Protein AF-A0AAE0AWN7-F1 (afdb_monomer_lite)

Foldseek 3Di:
DDPVLLVLLVPALADPVLSVVVVCLLVQNDVQLVVCVVVVNDVAQADPLRPGGGRLCCLQPVRPQNLLLCCLDPCRVVCVVVNPPRPNVVSVVCVVVDDSLVNRLSSLLSVLSVVQVVCCVPPVDHDHSNRSNVVSVVCSVCSVVVVVVVPPDDDDPDPPPDPDDDDDDPPDDDDDDPDPDPDDDDDDDDDDD

Sequence (193 aa):
MSSNWWSSLWKLNIPPKVRIFIWKMCSNAIPSLSNLWKRKIVAIPMCRCGLGMETPGHALFWCVEAKKVWGCTRFDGFFDECRDLHVTDVLVGLLSRVRKVELTSICIVAWALWENRNAILNWGWPRSPEALASWAESFLSEFPGTYAACLPTGSTPTLVALGDWIPPHPGLLKLNSGVAILRCLGSRGGYCH

InterPro domains:
  IPR026960 Reverse transcriptase zinc-binding domain [PF13966] (3-70)

Secondary structure (DSSP, 8-state):
--HHHHHHHHTS-S-HHHHHHHHHHHTT-S--HHHHHHTTS-S--B-TTSSSB--HHIIIIISHHHHHHHHTTTTTTTTGGGTTS-HHHHHHHHHHHS-HHHHHHHHHHHHHHHHHHHHHHHH--PPPHHHHHHHHHHHHHHHHHHHHHTS--S-------PPPPPPPPTT----------------------

Structure (mmCIF, N/CA/C/O backbone):
data_AF-A0AAE0AWN7-F1
#
_entry.id   AF-A0AAE0AWN7-F1
#
loop_
_atom_site.group_PDB
_atom_site.id
_atom_site.type_symbol
_atom_site.label_atom_id
_atom_site.label_alt_id
_atom_site.label_comp_id
_atom_site.label_asym_id
_atom_site.label_entity_id
_atom_site.label_seq_id
_atom_site.pdbx_PDB_ins_code
_atom_site.Cartn_x
_atom_site.Cartn_y
_atom_site.Cartn_z
_atom_site.occupancy
_atom_site.B_iso_or_equiv
_atom_site.auth_seq_id
_atom_site.auth_comp_id
_atom_site.auth_asym_id
_atom_site.auth_atom_id
_atom_site.pdbx_PDB_model_num
ATOM 1 N N . MET A 1 1 ? -15.221 6.390 -5.674 1.00 63.09 1 MET A N 1
ATOM 2 C CA . MET A 1 1 ? -15.018 5.840 -4.310 1.00 63.09 1 MET A CA 1
ATOM 3 C C . MET A 1 1 ? -16.111 6.371 -3.399 1.00 63.09 1 MET A C 1
ATOM 5 O O . MET A 1 1 ? -16.397 7.560 -3.475 1.00 63.09 1 MET A O 1
ATOM 9 N N . SER A 1 2 ? -16.743 5.516 -2.591 1.00 70.06 2 SER A N 1
ATOM 10 C CA . SER A 1 2 ? -17.841 5.922 -1.701 1.00 70.06 2 SER A CA 1
ATOM 11 C C . SER A 1 2 ? -17.344 6.832 -0.568 1.00 70.06 2 SER A C 1
ATOM 13 O O . SER A 1 2 ? -16.220 6.683 -0.083 1.00 70.06 2 SER A O 1
ATOM 15 N N . SER A 1 3 ? -18.184 7.768 -0.117 1.00 71.19 3 SER A N 1
ATOM 16 C CA . SER A 1 3 ? -17.910 8.630 1.049 1.00 71.19 3 SER A CA 1
ATOM 17 C C . SER A 1 3 ? -17.569 7.817 2.310 1.00 71.19 3 SER A C 1
ATOM 19 O O . SER A 1 3 ? -16.709 8.207 3.107 1.00 71.19 3 SER A O 1
ATOM 21 N N . ASN A 1 4 ? -18.185 6.640 2.446 1.00 82.75 4 ASN A N 1
ATOM 22 C CA . ASN A 1 4 ? -18.018 5.730 3.578 1.00 82.75 4 ASN A CA 1
ATOM 23 C C . ASN A 1 4 ? -16.602 5.144 3.689 1.00 82.75 4 ASN A C 1
ATOM 25 O O . ASN A 1 4 ? -16.125 4.934 4.807 1.00 82.75 4 ASN A O 1
ATOM 29 N N . TRP A 1 5 ? -15.900 4.928 2.570 1.00 87.75 5 TRP A N 1
ATOM 30 C CA . TRP A 1 5 ? -14.513 4.450 2.599 1.00 87.75 5 TRP A CA 1
ATOM 31 C C . TRP A 1 5 ? -13.574 5.475 3.210 1.00 87.75 5 TRP A C 1
ATOM 33 O O . TRP A 1 5 ? -12.835 5.162 4.142 1.00 87.75 5 TRP A O 1
ATOM 43 N N . TRP A 1 6 ? -13.632 6.715 2.728 1.00 90.19 6 TRP A N 1
ATOM 44 C CA . TRP A 1 6 ? -12.756 7.757 3.239 1.00 90.19 6 TRP A CA 1
ATOM 45 C C . TRP A 1 6 ? -13.030 8.018 4.716 1.00 90.19 6 TRP A C 1
ATOM 47 O O . TRP A 1 6 ? -12.090 8.036 5.505 1.00 90.19 6 TRP A O 1
ATOM 57 N N . SER A 1 7 ? -14.303 8.111 5.118 1.00 89.00 7 SER A N 1
ATOM 58 C CA . SER A 1 7 ? -14.661 8.250 6.535 1.00 89.00 7 SER A CA 1
ATOM 59 C C . SER A 1 7 ? -14.070 7.122 7.387 1.00 89.00 7 SER A C 1
ATOM 61 O O . SER A 1 7 ? -13.476 7.385 8.432 1.00 89.00 7 SER A O 1
ATOM 63 N N . SER A 1 8 ? -14.175 5.874 6.920 1.00 90.25 8 SER A N 1
ATOM 64 C CA . SER A 1 8 ? -13.616 4.710 7.610 1.00 90.25 8 SER A CA 1
ATOM 65 C C . SER A 1 8 ? -12.095 4.792 7.730 1.00 90.25 8 SER A C 1
ATOM 67 O O . SER A 1 8 ? -11.578 4.670 8.839 1.00 90.25 8 SER A O 1
ATOM 69 N N . LEU A 1 9 ? -11.388 5.082 6.633 1.00 90.94 9 LEU A N 1
ATOM 70 C CA . LEU A 1 9 ? -9.927 5.211 6.601 1.00 90.94 9 LEU A CA 1
ATOM 71 C C . LEU A 1 9 ? -9.417 6.292 7.566 1.00 90.94 9 LEU A C 1
ATOM 73 O O . LEU A 1 9 ? -8.458 6.067 8.307 1.00 90.94 9 LEU A O 1
ATOM 77 N N . TRP A 1 10 ? -10.059 7.463 7.588 1.00 90.81 10 TRP A N 1
ATOM 78 C CA . TRP A 1 10 ? -9.665 8.564 8.473 1.00 90.81 10 TRP A CA 1
ATOM 79 C C . TRP A 1 10 ? -9.945 8.265 9.954 1.00 90.81 10 TRP A C 1
ATOM 81 O O . TRP A 1 10 ? -9.237 8.781 10.814 1.00 90.81 10 TRP A O 1
ATOM 91 N N . LYS A 1 11 ? -10.897 7.371 10.256 1.00 90.12 11 LYS A N 1
ATOM 92 C CA . LYS A 1 11 ? -11.212 6.888 11.615 1.00 90.12 11 LYS A CA 1
ATOM 93 C C . LYS A 1 11 ? -10.359 5.696 12.070 1.00 90.12 11 LYS A C 1
ATOM 95 O O . LYS A 1 11 ? -10.524 5.236 13.207 1.00 90.12 11 LYS A O 1
ATOM 100 N N . LEU A 1 12 ? -9.500 5.139 11.210 1.00 90.06 12 LEU A N 1
ATOM 101 C CA . LEU A 1 12 ? -8.592 4.058 11.595 1.00 90.06 12 LEU A CA 1
ATOM 102 C C . LEU A 1 12 ? -7.487 4.576 12.519 1.00 90.06 12 LEU A C 1
ATOM 104 O O . LEU A 1 12 ? -6.868 5.616 12.259 1.00 90.06 12 LEU A O 1
ATOM 108 N N . ASN A 1 13 ? -7.213 3.798 13.568 1.00 87.81 13 ASN A N 1
ATOM 109 C CA . ASN A 1 13 ? -6.099 4.038 14.476 1.00 87.81 13 ASN A CA 1
ATOM 110 C C . ASN A 1 13 ? -4.806 3.485 13.861 1.00 87.81 13 ASN A C 1
ATOM 112 O O . ASN A 1 13 ? -4.324 2.424 14.239 1.00 87.81 13 ASN A O 1
ATOM 116 N N . ILE A 1 14 ? -4.305 4.188 12.848 1.00 89.75 14 ILE A N 1
ATOM 117 C CA . ILE A 1 14 ? -3.079 3.866 12.113 1.00 89.75 14 ILE A CA 1
ATOM 118 C C . ILE A 1 14 ? -2.170 5.096 12.048 1.00 89.75 14 ILE A C 1
ATOM 120 O O . ILE A 1 14 ? -2.666 6.232 12.125 1.00 89.75 14 ILE A O 1
ATOM 124 N N . PRO A 1 15 ? -0.856 4.915 11.831 1.00 90.69 15 PRO A N 1
ATOM 125 C CA . PRO A 1 15 ? 0.044 6.041 11.651 1.00 90.69 15 PRO A CA 1
ATOM 126 C C . PRO A 1 15 ? -0.376 6.922 10.469 1.00 90.69 15 PRO A C 1
ATOM 128 O O . PRO A 1 15 ? -0.768 6.399 9.421 1.00 90.69 15 PRO A O 1
ATO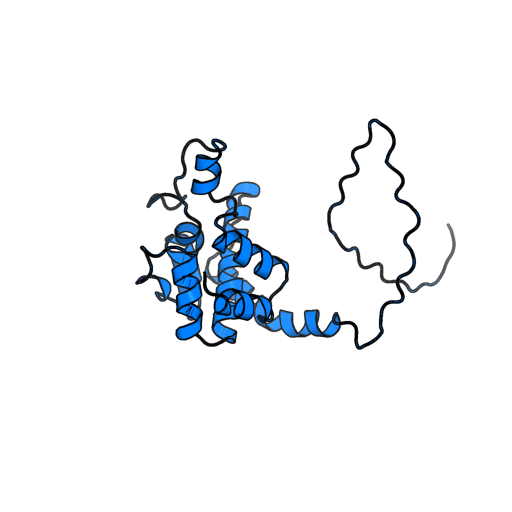M 131 N N . PRO A 1 16 ? -0.191 8.249 10.558 1.00 92.00 16 PRO A N 1
ATOM 132 C CA . PRO A 1 16 ? -0.417 9.178 9.459 1.00 92.00 16 PRO A CA 1
ATOM 133 C C . PRO A 1 16 ? 0.297 8.768 8.171 1.00 92.00 16 PRO A C 1
ATOM 135 O O . PRO A 1 16 ? -0.301 8.850 7.103 1.00 92.00 16 PRO A O 1
ATOM 138 N N . LYS A 1 17 ? 1.530 8.246 8.254 1.00 92.50 17 LYS A N 1
ATOM 139 C CA . LYS A 1 17 ? 2.268 7.755 7.077 1.00 92.50 17 LYS A CA 1
ATOM 140 C C . LYS A 1 17 ? 1.557 6.598 6.367 1.00 92.50 17 LYS A C 1
ATOM 142 O O . LYS A 1 17 ? 1.455 6.618 5.144 1.00 92.50 17 LYS A O 1
ATOM 147 N N . VAL A 1 18 ? 1.002 5.648 7.128 1.00 94.69 18 VAL A N 1
ATOM 148 C CA . VAL A 1 18 ? 0.223 4.521 6.590 1.00 94.69 18 VAL A CA 1
ATOM 149 C C . VAL A 1 18 ? -1.050 5.062 5.954 1.00 94.69 18 VAL A C 1
ATOM 151 O O . VAL A 1 18 ? -1.363 4.735 4.817 1.00 94.69 18 VAL A O 1
ATOM 154 N N . ARG A 1 19 ? -1.750 5.972 6.638 1.00 94.62 19 ARG A N 1
ATOM 155 C CA . ARG A 1 19 ? -2.977 6.586 6.119 1.00 94.62 19 ARG A CA 1
ATOM 156 C C . ARG A 1 19 ? -2.751 7.322 4.794 1.00 94.62 19 ARG A C 1
ATOM 158 O O . ARG A 1 19 ? -3.501 7.115 3.842 1.00 94.62 19 ARG A O 1
ATOM 165 N N . ILE A 1 20 ? -1.700 8.141 4.714 1.00 95.19 20 ILE A N 1
ATOM 166 C CA . ILE A 1 20 ? -1.310 8.861 3.493 1.00 95.19 20 ILE A CA 1
ATOM 167 C C . ILE A 1 20 ? -0.934 7.874 2.389 1.00 95.19 20 ILE A C 1
ATOM 169 O O . ILE A 1 20 ? -1.331 8.068 1.242 1.00 95.19 20 ILE A O 1
ATOM 173 N N . PHE A 1 21 ? -0.194 6.814 2.718 1.00 96.25 21 PHE A N 1
ATOM 174 C CA . PHE A 1 21 ? 0.123 5.755 1.768 1.00 96.25 21 PHE A CA 1
ATOM 175 C C . PHE A 1 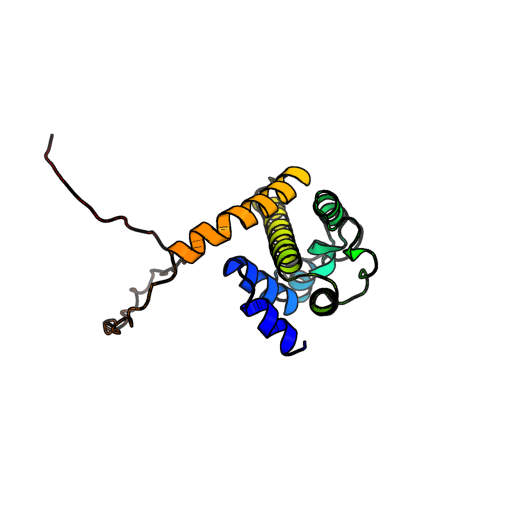21 ? -1.148 5.120 1.190 1.00 96.25 21 PHE A C 1
ATOM 177 O O . PHE A 1 21 ? -1.280 5.060 -0.031 1.00 96.25 21 PHE A O 1
ATOM 184 N N . ILE A 1 22 ? -2.109 4.728 2.032 1.00 95.56 22 ILE A N 1
ATOM 185 C CA . ILE A 1 22 ? -3.364 4.120 1.572 1.00 95.56 22 ILE A CA 1
ATOM 186 C C . ILE A 1 22 ? -4.146 5.084 0.677 1.00 95.56 22 ILE A C 1
ATOM 188 O O . ILE A 1 22 ? -4.629 4.686 -0.383 1.00 95.56 22 ILE A O 1
ATOM 192 N N . TRP A 1 23 ? -4.216 6.366 1.046 1.00 94.56 23 TRP A N 1
ATOM 193 C CA . TRP A 1 23 ? -4.840 7.392 0.211 1.00 94.56 23 TRP A CA 1
ATOM 194 C C . TRP A 1 23 ? -4.145 7.544 -1.152 1.00 94.56 23 TRP A C 1
ATOM 196 O O . TRP A 1 23 ? -4.822 7.554 -2.185 1.00 94.56 23 TRP A O 1
ATOM 206 N N . LYS A 1 24 ? -2.804 7.591 -1.183 1.00 95.00 24 LYS A N 1
ATOM 207 C CA . LYS A 1 24 ? -2.027 7.650 -2.432 1.00 95.00 24 LYS A CA 1
ATOM 208 C C . LYS A 1 24 ? -2.242 6.403 -3.278 1.00 95.00 24 LYS A C 1
ATOM 210 O O . LYS A 1 24 ? -2.412 6.522 -4.484 1.00 95.00 24 LYS A O 1
ATOM 215 N N . MET A 1 25 ? -2.245 5.221 -2.670 1.00 94.44 25 MET A N 1
ATOM 216 C CA . MET A 1 25 ? -2.476 3.957 -3.365 1.00 94.44 25 MET A CA 1
ATOM 217 C C . MET A 1 25 ? -3.861 3.949 -4.019 1.00 94.44 25 MET A C 1
ATOM 219 O O . MET A 1 25 ? -3.964 3.670 -5.209 1.00 94.44 25 MET A O 1
ATOM 223 N N . CYS A 1 26 ? -4.906 4.323 -3.274 1.00 91.50 26 CYS A N 1
ATOM 224 C CA . CYS A 1 26 ? -6.271 4.428 -3.798 1.00 91.50 26 CYS A CA 1
ATOM 225 C C . CYS A 1 26 ? -6.378 5.431 -4.952 1.00 91.50 26 CYS A C 1
ATOM 227 O O . CYS A 1 26 ? -7.078 5.191 -5.928 1.00 91.50 26 CYS A O 1
ATOM 229 N N . SER A 1 27 ? -5.654 6.544 -4.848 1.00 91.12 27 SER A N 1
ATOM 230 C CA . SER A 1 27 ? -5.607 7.592 -5.874 1.00 91.12 27 SER A CA 1
ATOM 231 C C . SER A 1 27 ? -4.653 7.259 -7.030 1.00 91.12 27 SER A C 1
ATOM 233 O O . SER A 1 27 ? -4.342 8.133 -7.834 1.00 91.12 27 SER A O 1
ATOM 235 N N . ASN A 1 28 ? -4.133 6.025 -7.086 1.00 91.69 28 ASN A N 1
ATOM 236 C CA . ASN A 1 28 ? -3.122 5.575 -8.041 1.00 91.69 28 ASN A CA 1
ATOM 237 C C . ASN A 1 28 ? -1.920 6.547 -8.162 1.00 91.69 28 ASN A C 1
ATOM 239 O O . ASN A 1 28 ? -1.402 6.816 -9.244 1.00 91.69 28 ASN A O 1
ATOM 243 N N . ALA A 1 29 ? -1.491 7.101 -7.026 1.00 93.25 29 ALA A N 1
ATOM 244 C CA . ALA A 1 29 ? -0.465 8.136 -6.904 1.00 93.25 29 ALA A CA 1
ATOM 245 C C . ALA A 1 29 ? 0.838 7.633 -6.253 1.00 93.25 29 ALA A C 1
ATOM 247 O O . ALA A 1 29 ? 1.752 8.425 -6.010 1.00 93.25 29 ALA A O 1
ATOM 248 N N . ILE A 1 30 ? 0.940 6.333 -5.956 1.00 94.69 30 ILE A N 1
ATOM 249 C CA . ILE A 1 30 ? 2.205 5.715 -5.536 1.00 94.69 30 ILE A CA 1
ATOM 250 C C . ILE A 1 30 ? 3.119 5.481 -6.751 1.00 94.69 30 ILE A C 1
ATOM 252 O O . ILE A 1 30 ? 2.609 5.259 -7.856 1.00 94.69 30 ILE A O 1
ATOM 256 N N . PRO A 1 31 ? 4.453 5.514 -6.579 1.00 94.88 31 PRO A N 1
ATOM 257 C CA . PRO A 1 31 ? 5.408 5.323 -7.670 1.00 94.88 31 PRO A CA 1
ATOM 258 C C . PRO A 1 31 ? 5.575 3.840 -8.056 1.00 94.88 31 PRO A C 1
ATOM 260 O O . PRO A 1 31 ? 6.681 3.316 -8.045 1.00 94.88 31 PRO A O 1
ATOM 263 N N . SER A 1 32 ? 4.484 3.144 -8.389 1.00 94.75 32 SER A N 1
ATOM 264 C CA . SER A 1 32 ? 4.551 1.801 -8.988 1.00 94.75 32 SER A CA 1
ATOM 265 C C . SER A 1 32 ? 5.176 1.861 -10.381 1.00 94.75 32 SER A C 1
ATOM 267 O O . SER A 1 32 ? 5.053 2.885 -11.062 1.00 94.75 32 SER A O 1
ATOM 269 N N . LEU A 1 33 ? 5.801 0.775 -10.853 1.00 95.00 33 LEU A N 1
ATOM 270 C CA . LEU A 1 33 ? 6.430 0.798 -12.184 1.00 95.00 33 LEU A CA 1
ATOM 271 C C . LEU A 1 33 ? 5.423 1.107 -13.302 1.00 95.00 33 LEU A C 1
ATOM 273 O O . LEU A 1 33 ? 5.768 1.818 -14.241 1.00 95.00 33 LEU A O 1
ATOM 277 N N . SER A 1 34 ? 4.162 0.677 -13.180 1.00 95.31 34 SER A N 1
ATOM 278 C CA . SER A 1 34 ? 3.094 1.087 -14.111 1.00 95.31 34 SER A CA 1
ATOM 279 C C . SER A 1 34 ? 2.852 2.601 -14.130 1.00 95.31 34 SER A C 1
ATOM 281 O O . SER A 1 34 ? 2.674 3.184 -15.200 1.00 95.31 34 SER A O 1
ATOM 283 N N . ASN A 1 35 ? 2.874 3.269 -12.974 1.00 95.75 35 ASN A N 1
ATOM 284 C CA . ASN A 1 35 ? 2.691 4.719 -12.884 1.00 95.75 35 ASN A CA 1
ATOM 285 C C . ASN A 1 35 ? 3.928 5.488 -13.350 1.00 95.75 35 ASN A C 1
ATOM 287 O O . ASN A 1 35 ? 3.796 6.514 -14.016 1.00 95.75 35 ASN A O 1
ATOM 291 N N . LEU A 1 36 ? 5.124 4.990 -13.038 1.00 95.88 36 LEU A N 1
ATOM 292 C CA . LEU A 1 36 ? 6.379 5.561 -13.523 1.00 95.88 36 LEU A CA 1
ATOM 293 C C . LEU A 1 36 ? 6.503 5.426 -15.046 1.00 95.88 36 LEU A C 1
ATOM 295 O O . LEU A 1 36 ? 6.932 6.364 -15.712 1.00 95.88 36 LEU A O 1
ATOM 299 N N . TRP A 1 37 ? 6.057 4.303 -15.608 1.00 96.81 37 TRP A N 1
ATOM 300 C CA . TRP A 1 37 ? 6.037 4.071 -17.050 1.00 96.81 37 TRP A CA 1
ATOM 301 C C . TRP A 1 37 ? 5.067 5.010 -17.769 1.00 96.81 37 TRP A C 1
ATOM 303 O O . TRP A 1 37 ? 5.447 5.652 -18.744 1.00 96.81 37 TRP A O 1
ATOM 313 N N . LYS A 1 38 ? 3.853 5.207 -17.231 1.00 96.31 38 LYS A N 1
ATOM 314 C CA . LYS A 1 38 ? 2.899 6.215 -17.744 1.00 96.31 38 LYS A CA 1
ATOM 315 C C . LYS A 1 38 ? 3.489 7.630 -17.762 1.00 96.31 38 LYS A C 1
ATOM 317 O O . LYS A 1 38 ? 3.141 8.432 -18.622 1.00 96.31 38 LYS A O 1
ATOM 322 N N . ARG A 1 39 ? 4.393 7.933 -16.824 1.00 96.25 39 ARG A N 1
ATOM 323 C CA . ARG A 1 39 ? 5.133 9.204 -16.741 1.00 96.25 39 ARG A CA 1
ATOM 324 C C . ARG A 1 39 ? 6.424 9.222 -17.565 1.00 96.25 39 ARG A C 1
ATOM 326 O O . ARG A 1 39 ? 7.156 10.200 -17.488 1.00 96.25 39 ARG A O 1
ATOM 333 N N . LYS A 1 40 ? 6.704 8.170 -18.342 1.00 96.38 40 LYS A N 1
ATOM 334 C CA . LYS A 1 40 ? 7.916 8.003 -19.162 1.00 96.38 40 LYS A CA 1
ATOM 335 C C . LYS A 1 40 ? 9.225 8.025 -18.351 1.00 96.38 40 LYS A C 1
ATOM 337 O O . LYS A 1 40 ? 10.265 8.394 -18.879 1.00 96.38 40 LYS A O 1
ATOM 342 N N . ILE A 1 41 ? 9.173 7.635 -17.072 1.00 96.06 41 ILE A N 1
ATOM 343 C CA . ILE A 1 41 ? 10.340 7.585 -16.168 1.00 96.06 41 ILE A CA 1
ATOM 344 C C . ILE A 1 41 ? 11.069 6.239 -16.277 1.00 96.06 41 ILE A C 1
ATOM 346 O O . ILE A 1 41 ? 12.291 6.190 -16.192 1.00 96.06 41 ILE A O 1
ATOM 350 N N . VAL A 1 42 ? 10.331 5.142 -16.469 1.00 94.62 42 VAL A N 1
ATOM 351 C CA . VAL A 1 42 ? 10.895 3.795 -16.664 1.00 94.62 42 VAL A CA 1
ATOM 352 C C . VAL A 1 42 ? 10.452 3.230 -18.009 1.00 94.62 42 VAL A C 1
ATOM 354 O O . VAL A 1 42 ? 9.347 3.521 -18.465 1.00 94.62 42 VAL A O 1
ATOM 357 N N . ALA A 1 43 ? 11.294 2.405 -18.632 1.00 94.25 43 ALA A N 1
ATOM 358 C CA . ALA A 1 43 ? 11.013 1.821 -19.945 1.00 94.25 43 ALA A CA 1
ATOM 359 C C . ALA A 1 43 ? 10.033 0.637 -19.881 1.00 94.25 43 ALA A C 1
ATOM 361 O O . ALA A 1 43 ? 9.198 0.475 -20.768 1.00 94.25 43 ALA A O 1
ATOM 362 N N . ILE A 1 44 ? 10.120 -0.179 -18.825 1.00 94.31 44 ILE A N 1
ATOM 363 C CA . ILE A 1 44 ? 9.380 -1.439 -18.704 1.00 94.31 44 ILE A CA 1
ATOM 364 C C . ILE A 1 44 ? 8.623 -1.447 -17.367 1.00 94.31 44 ILE A C 1
ATOM 366 O O . ILE A 1 44 ? 9.256 -1.388 -16.312 1.00 94.31 44 ILE A O 1
ATOM 370 N N . PRO A 1 45 ? 7.283 -1.553 -17.368 1.00 95.38 45 PRO A N 1
ATOM 371 C CA . PRO A 1 45 ? 6.482 -1.542 -16.148 1.00 95.38 45 PRO A CA 1
ATOM 372 C C . PRO A 1 45 ? 6.353 -2.932 -15.500 1.00 95.38 45 PRO A C 1
ATOM 374 O O . PRO A 1 45 ? 5.337 -3.223 -14.869 1.00 95.38 45 PRO A O 1
ATOM 377 N N . MET A 1 46 ? 7.328 -3.823 -15.690 1.00 94.69 46 MET A N 1
ATOM 378 C CA . MET A 1 46 ? 7.205 -5.229 -15.309 1.00 94.69 46 MET A CA 1
ATOM 379 C C . MET A 1 46 ? 7.489 -5.448 -13.824 1.00 94.69 46 MET A C 1
ATOM 381 O O . MET A 1 46 ? 8.507 -5.006 -13.299 1.00 94.69 46 MET A O 1
ATOM 385 N N . CYS A 1 47 ? 6.602 -6.171 -13.145 1.00 93.00 47 CYS A N 1
ATOM 386 C CA . CYS A 1 47 ? 6.812 -6.582 -11.767 1.00 93.00 47 CYS A CA 1
ATOM 387 C C . CYS A 1 47 ? 8.014 -7.526 -11.659 1.00 93.00 47 CYS A C 1
ATOM 389 O O . CYS A 1 47 ? 8.201 -8.412 -12.491 1.00 93.00 47 CYS A O 1
ATOM 391 N N . ARG A 1 48 ? 8.778 -7.409 -10.569 1.00 87.25 48 ARG A N 1
ATOM 392 C CA . ARG A 1 48 ? 9.939 -8.273 -10.291 1.00 87.25 48 ARG A CA 1
ATOM 393 C C . ARG A 1 48 ? 9.604 -9.756 -10.126 1.00 87.25 48 ARG A C 1
ATOM 395 O O . ARG A 1 48 ? 10.505 -10.576 -10.206 1.00 87.25 48 ARG A O 1
ATOM 402 N N . CYS A 1 49 ? 8.333 -10.105 -9.918 1.00 90.00 49 CYS A N 1
ATOM 403 C CA . CYS A 1 49 ? 7.901 -11.503 -9.928 1.00 90.00 49 CYS A CA 1
ATOM 404 C C . CYS A 1 49 ? 7.842 -12.109 -11.342 1.00 90.00 49 CYS A C 1
ATOM 406 O O . CYS A 1 49 ? 7.642 -13.310 -11.467 1.00 90.00 49 CYS A O 1
ATOM 408 N N . GLY A 1 50 ? 7.946 -11.297 -12.400 1.00 91.12 50 GLY A N 1
ATOM 409 C CA . GLY A 1 50 ? 7.901 -11.754 -13.790 1.00 91.12 50 GLY A CA 1
ATOM 410 C C . GLY A 1 50 ? 6.508 -12.117 -14.323 1.00 91.12 50 GLY A C 1
ATOM 411 O O . GLY A 1 50 ? 6.402 -12.502 -15.480 1.00 91.12 50 GLY A O 1
ATOM 412 N N . LEU A 1 51 ? 5.434 -11.968 -13.536 1.00 88.81 51 LEU A N 1
ATOM 413 C CA . LEU A 1 51 ? 4.090 -12.452 -13.908 1.00 88.81 51 LEU A CA 1
ATOM 414 C C . LEU A 1 51 ? 3.122 -11.391 -14.449 1.00 88.81 51 LEU A C 1
ATOM 416 O O . LEU A 1 51 ? 2.030 -11.729 -14.897 1.00 88.81 51 LEU A O 1
ATOM 420 N N . GLY A 1 52 ? 3.466 -10.108 -14.378 1.00 89.56 52 GLY A N 1
ATOM 421 C CA . GLY A 1 52 ? 2.662 -9.052 -14.985 1.00 89.56 52 GLY A CA 1
ATOM 422 C C . GLY A 1 52 ? 3.202 -7.650 -14.738 1.00 89.56 52 GLY A C 1
ATOM 423 O O . GLY A 1 52 ? 4.242 -7.457 -14.105 1.00 89.56 52 GLY A O 1
ATOM 424 N N . MET A 1 53 ? 2.457 -6.660 -15.224 1.00 93.81 53 MET A N 1
ATOM 425 C CA . MET A 1 53 ? 2.733 -5.253 -14.959 1.00 93.81 53 MET A CA 1
ATOM 426 C C . MET A 1 53 ? 2.626 -4.949 -13.457 1.00 93.81 53 MET A C 1
ATOM 428 O O . MET A 1 53 ? 1.687 -5.383 -12.788 1.00 93.81 53 MET A O 1
ATOM 432 N N . GLU A 1 54 ? 3.550 -4.159 -12.913 1.00 94.25 54 GLU A N 1
ATOM 433 C CA . GLU A 1 54 ? 3.487 -3.721 -11.520 1.00 94.25 54 GLU A CA 1
ATOM 434 C C . GLU A 1 54 ? 2.465 -2.591 -11.342 1.00 94.25 54 GLU A C 1
ATOM 436 O O . GLU A 1 54 ? 2.784 -1.397 -11.351 1.00 94.25 54 GLU A O 1
ATOM 441 N N . THR A 1 55 ? 1.202 -2.971 -11.181 1.00 93.62 55 THR A N 1
ATOM 442 C CA . THR A 1 55 ? 0.142 -2.092 -10.673 1.00 93.62 55 THR A CA 1
ATOM 443 C C . THR A 1 55 ? 0.191 -2.031 -9.142 1.00 93.62 55 THR A C 1
ATOM 445 O O . THR A 1 55 ? 0.737 -2.947 -8.523 1.00 93.62 55 THR A O 1
ATOM 448 N N . PRO A 1 56 ? -0.381 -0.997 -8.490 1.00 93.56 56 PRO A N 1
ATOM 449 C CA . PRO A 1 56 ? -0.486 -0.964 -7.029 1.00 93.56 56 PRO A CA 1
ATOM 450 C C . PRO A 1 56 ? -1.133 -2.222 -6.448 1.00 93.56 56 PRO A C 1
ATOM 452 O O . PRO A 1 56 ? -0.613 -2.801 -5.501 1.00 93.56 56 PRO A O 1
ATOM 455 N N . GLY A 1 57 ? -2.231 -2.683 -7.054 1.00 92.75 57 GLY A N 1
ATOM 456 C CA . GLY A 1 57 ? -2.910 -3.895 -6.610 1.00 92.75 57 GLY A CA 1
ATOM 457 C C . GLY A 1 57 ? -2.040 -5.142 -6.783 1.00 92.75 57 GLY A C 1
ATOM 458 O O . GLY A 1 57 ? -1.887 -5.920 -5.845 1.00 92.75 57 GLY A O 1
ATOM 459 N N . HIS A 1 58 ? -1.372 -5.292 -7.935 1.00 93.56 58 HIS A N 1
ATOM 460 C CA . HIS A 1 58 ? -0.470 -6.421 -8.151 1.00 93.56 58 HIS A CA 1
ATOM 461 C C . HIS A 1 58 ? 0.695 -6.406 -7.161 1.00 93.56 58 HIS A C 1
ATOM 463 O O . HIS A 1 58 ? 0.963 -7.418 -6.527 1.00 93.56 58 HIS A O 1
ATOM 469 N N . ALA A 1 59 ? 1.354 -5.262 -6.975 1.00 93.56 59 ALA A N 1
ATOM 470 C CA . ALA A 1 59 ? 2.492 -5.133 -6.071 1.00 93.56 59 ALA A CA 1
ATOM 471 C C . ALA A 1 59 ? 2.160 -5.505 -4.617 1.00 93.56 59 ALA A C 1
ATOM 473 O O . ALA A 1 59 ? 3.048 -5.981 -3.909 1.00 93.56 59 ALA A O 1
ATOM 474 N N . LEU A 1 60 ? 0.912 -5.281 -4.191 1.00 94.38 60 LEU A N 1
ATOM 475 C CA . LEU A 1 60 ? 0.491 -5.383 -2.795 1.00 94.38 60 LEU A CA 1
ATOM 476 C C . LEU A 1 60 ? -0.345 -6.620 -2.474 1.00 94.38 60 LEU A C 1
ATOM 478 O O . LEU A 1 60 ? -0.281 -7.079 -1.343 1.00 94.38 60 LEU A O 1
ATOM 482 N N . PHE A 1 61 ? -1.109 -7.167 -3.419 1.00 94.00 61 PHE A N 1
ATOM 483 C CA . PHE A 1 61 ? -2.071 -8.242 -3.137 1.00 94.00 61 PHE A CA 1
ATOM 484 C C . PHE A 1 61 ? -1.848 -9.495 -3.987 1.00 94.00 61 PHE A C 1
ATOM 486 O O . PHE A 1 61 ? -1.987 -10.603 -3.480 1.00 94.00 61 PHE A O 1
ATOM 493 N N . TRP A 1 62 ? -1.459 -9.351 -5.259 1.00 93.31 62 TRP A N 1
ATOM 494 C CA . TRP A 1 62 ? -1.443 -10.488 -6.202 1.00 93.31 62 TRP A CA 1
ATOM 495 C C . TRP A 1 62 ? -0.055 -10.945 -6.645 1.00 93.31 62 TRP A C 1
ATOM 497 O O . TRP A 1 62 ? 0.082 -11.997 -7.268 1.00 93.31 62 TRP A O 1
ATOM 507 N N . CYS A 1 63 ? 0.984 -10.171 -6.348 1.00 93.81 63 CYS A N 1
ATOM 508 C CA . CYS A 1 63 ? 2.368 -10.558 -6.578 1.00 93.81 63 CYS A CA 1
ATOM 509 C C . CYS A 1 63 ? 2.709 -11.778 -5.715 1.00 93.81 63 CYS A C 1
ATOM 511 O O . CYS A 1 63 ? 2.385 -11.799 -4.533 1.00 93.81 63 CYS A O 1
ATOM 513 N N . VAL A 1 64 ? 3.440 -12.750 -6.271 1.00 93.94 64 VAL A N 1
ATOM 514 C CA . VAL A 1 64 ? 3.872 -13.966 -5.551 1.00 93.94 64 VAL A CA 1
ATOM 515 C C . VAL A 1 64 ? 4.590 -13.624 -4.245 1.00 93.94 64 VAL A C 1
ATOM 517 O O . VAL A 1 64 ? 4.273 -14.184 -3.203 1.00 93.94 64 VAL A O 1
ATOM 520 N N . GLU A 1 65 ? 5.489 -12.637 -4.268 1.00 92.62 65 GLU A N 1
ATOM 521 C CA . GLU A 1 65 ? 6.171 -12.174 -3.050 1.00 92.62 65 GLU A CA 1
ATOM 522 C C . GLU A 1 65 ? 5.224 -11.533 -2.026 1.00 92.62 65 GLU A C 1
ATOM 524 O O . GLU A 1 65 ? 5.422 -11.695 -0.827 1.00 92.62 65 GLU A O 1
ATOM 529 N N . ALA A 1 66 ? 4.173 -10.840 -2.477 1.00 94.56 66 ALA A N 1
ATOM 530 C CA . ALA A 1 66 ? 3.172 -10.290 -1.570 1.00 94.56 66 ALA A CA 1
ATOM 531 C C . ALA A 1 66 ? 2.322 -11.408 -0.955 1.00 94.56 66 ALA A C 1
ATOM 533 O O . ALA A 1 66 ? 2.089 -11.404 0.249 1.00 94.56 66 ALA A O 1
ATOM 534 N N . LYS A 1 67 ? 1.931 -12.407 -1.759 1.00 95.31 67 LYS A N 1
ATOM 535 C CA . LYS A 1 67 ? 1.194 -13.586 -1.291 1.00 95.31 67 LYS A CA 1
ATOM 536 C C . LYS A 1 67 ? 1.943 -14.349 -0.203 1.00 95.31 67 LYS A C 1
ATOM 538 O O . LYS A 1 67 ? 1.316 -14.738 0.769 1.00 95.31 67 LYS A O 1
ATOM 543 N N . LYS A 1 68 ? 3.270 -14.496 -0.309 1.00 95.56 68 LYS A N 1
ATOM 544 C CA . LYS A 1 68 ? 4.083 -15.108 0.760 1.00 95.56 68 LYS A CA 1
ATOM 545 C C . LYS A 1 68 ? 3.909 -14.380 2.096 1.00 95.56 68 LYS A C 1
ATOM 547 O O . LYS A 1 68 ? 3.722 -15.025 3.115 1.00 95.56 68 LYS A O 1
ATOM 552 N N . VAL A 1 69 ? 3.926 -13.044 2.086 1.00 96.06 69 VAL A N 1
ATOM 553 C CA . VAL A 1 69 ? 3.730 -12.236 3.303 1.00 96.06 69 VAL A CA 1
ATOM 554 C C . VAL A 1 69 ? 2.308 -12.386 3.832 1.00 96.06 69 VAL A C 1
ATOM 556 O O . VAL A 1 69 ? 2.135 -12.586 5.028 1.00 96.06 69 VAL A O 1
ATOM 559 N N . TRP A 1 70 ? 1.295 -12.334 2.961 1.00 96.81 70 TRP A N 1
ATOM 560 C CA . TRP A 1 70 ? -0.096 -12.562 3.368 1.00 96.81 70 TRP A CA 1
ATOM 561 C C . TRP A 1 70 ? -0.310 -13.961 3.952 1.00 96.81 70 TRP A C 1
ATOM 563 O O . TRP A 1 70 ? -1.019 -14.076 4.949 1.00 96.81 70 TRP A O 1
ATOM 573 N N . GLY A 1 71 ? 0.368 -14.977 3.414 1.00 96.88 71 GLY A N 1
ATOM 574 C CA . GLY A 1 71 ? 0.378 -16.348 3.931 1.00 96.88 71 GLY A CA 1
ATOM 575 C C . GLY A 1 71 ? 0.983 -16.490 5.330 1.00 96.88 71 GLY A C 1
ATOM 576 O O . GLY A 1 71 ? 0.639 -17.406 6.066 1.00 96.88 71 GLY A O 1
ATOM 577 N N . CYS A 1 72 ? 1.830 -15.545 5.749 1.00 96.38 72 CYS A N 1
ATOM 578 C CA . CYS A 1 72 ? 2.328 -15.454 7.124 1.00 96.38 72 CYS A CA 1
ATOM 579 C C . CYS A 1 72 ? 1.373 -14.695 8.068 1.00 96.38 72 CYS A C 1
ATOM 581 O O . CYS A 1 72 ? 1.695 -14.494 9.238 1.00 96.38 72 CYS A O 1
ATOM 583 N N . THR A 1 73 ? 0.219 -14.236 7.576 1.00 94.62 73 THR A N 1
ATOM 584 C CA . THR A 1 73 ? -0.819 -13.553 8.360 1.00 94.62 73 THR A CA 1
ATOM 585 C C . THR A 1 73 ? -2.106 -14.376 8.375 1.00 94.62 73 THR A C 1
ATOM 587 O O . THR A 1 73 ? -2.237 -15.384 7.690 1.00 94.62 73 THR A O 1
ATOM 590 N N . ARG A 1 74 ? -3.126 -13.901 9.094 1.00 93.56 74 ARG A N 1
ATOM 591 C CA . ARG A 1 74 ? -4.474 -14.497 9.048 1.00 93.56 74 ARG A CA 1
ATOM 592 C C . ARG A 1 74 ? -5.208 -14.315 7.707 1.00 93.56 74 ARG A C 1
ATOM 594 O O . ARG A 1 74 ? -6.334 -14.783 7.584 1.00 93.56 74 ARG A O 1
ATOM 601 N N . PHE A 1 75 ? -4.632 -13.571 6.761 1.00 94.06 75 PHE A N 1
ATOM 602 C CA . PHE A 1 75 ? -5.242 -13.226 5.472 1.00 94.06 75 PHE A CA 1
ATOM 603 C C . PHE A 1 75 ? -4.675 -14.055 4.312 1.00 94.06 75 PHE A C 1
ATOM 605 O O . PHE A 1 75 ? -4.692 -13.597 3.167 1.00 94.06 75 PHE A O 1
ATOM 612 N N . ASP A 1 76 ? -4.166 -15.256 4.593 1.00 95.44 76 ASP A N 1
ATOM 613 C CA . ASP A 1 76 ? -3.735 -16.185 3.550 1.00 95.44 76 ASP A CA 1
ATOM 614 C C . ASP A 1 76 ? -4.873 -16.463 2.554 1.00 95.44 76 ASP A C 1
ATOM 616 O O . ASP A 1 76 ? -6.029 -16.641 2.943 1.00 95.44 76 ASP A O 1
ATOM 620 N N . GLY A 1 77 ? -4.563 -16.406 1.259 1.00 92.56 77 GLY A N 1
ATOM 621 C CA . GLY A 1 77 ? -5.533 -16.556 0.165 1.00 92.56 77 GLY A CA 1
ATOM 622 C C . GLY A 1 77 ? -6.646 -15.495 0.086 1.00 92.56 77 GLY A C 1
ATOM 623 O O . GLY A 1 77 ? -7.412 -15.491 -0.874 1.00 92.56 77 GLY A O 1
ATOM 624 N N . PHE A 1 78 ? -6.741 -14.551 1.032 1.00 92.19 78 PHE A N 1
ATOM 625 C CA . PHE A 1 78 ? -7.895 -13.649 1.170 1.00 92.19 78 PHE A CA 1
ATOM 626 C C . PHE A 1 78 ? -8.155 -12.774 -0.072 1.00 92.19 78 PHE A C 1
ATOM 628 O O . PHE A 1 78 ? -9.291 -12.384 -0.349 1.00 92.19 78 PHE A O 1
ATOM 635 N N . PHE A 1 79 ? -7.103 -12.451 -0.826 1.00 92.00 79 PHE A N 1
ATOM 636 C CA . PHE A 1 79 ? -7.160 -11.551 -1.983 1.00 92.00 79 PHE A CA 1
ATOM 637 C C . PHE A 1 79 ? -7.187 -12.268 -3.340 1.00 92.00 79 PHE A C 1
ATOM 639 O O . PHE A 1 79 ? -7.181 -11.592 -4.374 1.00 92.00 79 PHE A O 1
ATOM 646 N N . ASP A 1 80 ? -7.219 -13.602 -3.359 1.00 89.50 80 ASP A N 1
ATOM 647 C CA . ASP A 1 80 ? -7.070 -14.392 -4.586 1.00 89.50 80 ASP A CA 1
ATOM 648 C C . ASP A 1 80 ? -8.263 -14.247 -5.535 1.00 89.50 80 ASP A C 1
ATOM 650 O O . ASP A 1 80 ? -8.076 -14.126 -6.745 1.00 89.50 80 ASP A O 1
ATOM 654 N N . GLU A 1 81 ? -9.471 -14.138 -4.985 1.00 84.00 81 GLU A N 1
ATOM 655 C CA . GLU A 1 81 ? -10.714 -13.918 -5.740 1.00 84.00 81 GLU A CA 1
ATOM 656 C C . GLU A 1 81 ? -10.848 -12.484 -6.282 1.00 84.00 81 GLU A C 1
ATOM 658 O O . GLU A 1 81 ? -11.708 -12.199 -7.109 1.00 84.00 81 GLU A O 1
ATOM 663 N N . CYS A 1 82 ? -9.994 -11.562 -5.833 1.00 83.00 82 CYS A N 1
ATOM 664 C CA . CYS A 1 82 ? -10.075 -10.140 -6.168 1.00 83.00 82 CYS A CA 1
ATOM 665 C C . CYS A 1 82 ? -9.080 -9.714 -7.261 1.00 83.00 82 CYS A C 1
ATOM 667 O O . CYS A 1 82 ? -8.890 -8.515 -7.455 1.00 83.00 82 CYS A O 1
ATOM 669 N N . ARG A 1 83 ? -8.416 -10.662 -7.941 1.00 73.69 83 ARG A N 1
ATOM 670 C CA . ARG A 1 83 ? -7.250 -10.427 -8.821 1.00 73.69 83 ARG A CA 1
ATOM 671 C C . ARG A 1 83 ? -7.457 -9.400 -9.937 1.00 73.69 83 ARG A C 1
ATOM 673 O O . ARG A 1 83 ? -6.498 -8.725 -10.308 1.00 73.69 83 ARG A O 1
ATOM 680 N N . ASP A 1 84 ? -8.687 -9.265 -10.419 1.00 70.75 84 ASP A N 1
ATOM 681 C CA . ASP A 1 84 ? -9.032 -8.400 -11.553 1.00 70.75 84 ASP A CA 1
ATOM 682 C C . ASP A 1 84 ? -9.707 -7.084 -11.137 1.00 70.75 84 ASP A C 1
ATOM 684 O O . ASP A 1 84 ? -10.041 -6.248 -11.977 1.00 70.75 84 ASP A O 1
ATOM 688 N N . LEU A 1 85 ? -9.900 -6.871 -9.834 1.00 80.06 85 LEU A N 1
ATOM 689 C CA . LEU A 1 85 ? -10.511 -5.651 -9.321 1.00 80.06 85 LEU A CA 1
ATOM 690 C C . LEU A 1 85 ? -9.503 -4.501 -9.283 1.00 80.06 85 LEU A C 1
ATOM 692 O O . LEU A 1 85 ? -8.308 -4.688 -9.047 1.00 80.06 85 LEU A O 1
ATOM 696 N N . HIS A 1 86 ? -9.980 -3.265 -9.441 1.00 84.88 86 HIS A N 1
ATOM 697 C CA . HIS A 1 86 ? -9.137 -2.118 -9.130 1.00 84.88 86 HIS A CA 1
ATOM 698 C C . HIS A 1 86 ? -8.851 -2.097 -7.620 1.00 84.88 86 HIS A C 1
ATOM 700 O O . HIS A 1 86 ? -9.703 -2.453 -6.807 1.00 84.88 86 HIS A O 1
ATOM 706 N N . VAL A 1 87 ? -7.662 -1.638 -7.211 1.00 86.06 87 VAL A N 1
ATOM 707 C CA . VAL A 1 87 ? -7.241 -1.658 -5.794 1.00 86.06 87 VAL A CA 1
ATOM 708 C C . VAL A 1 87 ? -8.238 -0.958 -4.862 1.00 86.06 87 VAL A C 1
ATOM 710 O O . VAL A 1 87 ? -8.415 -1.352 -3.712 1.00 86.06 87 VAL A O 1
ATOM 713 N N . THR A 1 88 ? -8.933 0.062 -5.364 1.00 87.25 88 THR A N 1
ATOM 714 C CA . THR A 1 88 ? -9.986 0.754 -4.615 1.00 87.25 88 THR A CA 1
ATOM 715 C C . THR A 1 88 ? -11.192 -0.129 -4.352 1.00 87.25 88 THR A C 1
ATOM 717 O O . THR A 1 88 ? -11.776 -0.028 -3.281 1.00 87.25 88 THR A O 1
ATOM 720 N N . ASP A 1 89 ? -11.564 -0.982 -5.301 1.00 87.12 89 ASP A N 1
ATOM 721 C CA . ASP A 1 89 ? -12.747 -1.835 -5.200 1.00 87.12 89 ASP A CA 1
ATOM 722 C C . ASP A 1 89 ? -12.488 -2.969 -4.213 1.00 87.12 89 ASP A C 1
ATOM 724 O O . ASP A 1 89 ? -13.342 -3.262 -3.379 1.00 87.12 89 ASP A O 1
ATOM 728 N N . VAL A 1 90 ? -11.260 -3.505 -4.213 1.00 87.06 90 VAL A N 1
ATOM 729 C CA . VAL A 1 90 ? -10.781 -4.434 -3.179 1.00 87.06 90 VAL A CA 1
ATOM 730 C C . VAL A 1 90 ? -10.974 -3.819 -1.796 1.00 87.06 90 VAL A C 1
ATOM 732 O O . VAL A 1 90 ? -11.634 -4.402 -0.942 1.00 87.06 90 VAL A O 1
ATOM 735 N N . LEU A 1 91 ? -10.438 -2.615 -1.585 1.00 87.25 91 LEU A N 1
ATOM 736 C CA . LEU A 1 91 ? -10.473 -1.938 -0.292 1.00 87.25 91 LEU A CA 1
ATOM 737 C C . LEU A 1 91 ? -11.881 -1.534 0.151 1.00 87.25 91 LEU A C 1
ATOM 739 O O . LEU A 1 91 ? -12.224 -1.685 1.321 1.00 87.25 91 LEU A O 1
ATOM 743 N N . VAL A 1 92 ? -12.713 -1.043 -0.767 1.00 86.81 92 VAL A N 1
ATOM 744 C CA . VAL A 1 92 ? -14.117 -0.741 -0.469 1.00 86.81 92 VAL A CA 1
ATOM 745 C C . VAL A 1 92 ? -14.852 -2.023 -0.075 1.00 86.81 92 VAL A C 1
ATOM 747 O O . VAL A 1 92 ? -15.582 -2.011 0.915 1.00 86.81 92 VAL A O 1
ATOM 750 N N . GLY A 1 93 ? -14.602 -3.133 -0.776 1.00 86.50 93 GLY A N 1
ATOM 751 C CA . GLY A 1 93 ? -15.153 -4.445 -0.442 1.00 86.50 93 GLY A CA 1
ATOM 752 C C . GLY A 1 93 ? -14.741 -4.947 0.945 1.00 86.50 93 GLY A C 1
ATOM 753 O O . GLY A 1 93 ? -15.528 -5.623 1.607 1.00 86.50 93 GLY A O 1
ATOM 754 N N . LEU A 1 94 ? -13.555 -4.568 1.442 1.00 87.38 94 LEU A N 1
ATOM 755 C CA . LEU A 1 94 ? -13.125 -4.914 2.802 1.00 87.38 94 LEU A CA 1
ATOM 756 C C . LEU A 1 94 ? -14.048 -4.340 3.876 1.00 87.38 94 LEU A C 1
ATOM 758 O O . LEU A 1 94 ? -14.278 -5.012 4.876 1.00 87.38 94 LEU A O 1
ATOM 762 N N . LEU A 1 95 ? -14.613 -3.141 3.681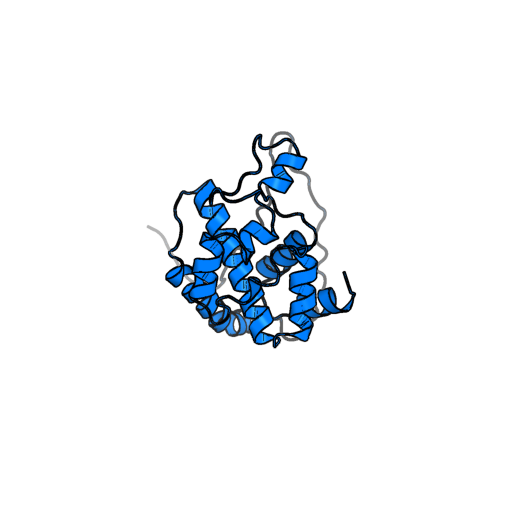 1.00 86.94 95 LEU A N 1
ATOM 763 C CA . LEU A 1 95 ? -15.467 -2.501 4.695 1.00 86.94 95 LEU A CA 1
ATOM 764 C C . LEU A 1 95 ? -16.658 -3.371 5.108 1.00 86.94 95 LEU A C 1
ATOM 766 O O . LEU A 1 95 ? -17.125 -3.264 6.237 1.00 86.94 95 LEU A O 1
ATOM 770 N N . SER A 1 96 ? -17.143 -4.211 4.193 1.00 87.12 96 SER A N 1
ATOM 771 C CA . SER A 1 96 ? -18.269 -5.118 4.420 1.00 87.12 96 SER A CA 1
ATOM 772 C C . SER A 1 96 ? -17.841 -6.529 4.831 1.00 87.12 96 SER A C 1
ATOM 774 O O . SER A 1 96 ? -18.690 -7.316 5.234 1.00 87.12 96 SER A O 1
ATOM 776 N N . ARG A 1 97 ? -16.552 -6.869 4.711 1.00 88.25 97 ARG A N 1
ATOM 777 C CA . ARG A 1 97 ? -16.034 -8.237 4.893 1.00 88.25 97 ARG A CA 1
ATOM 778 C C . ARG A 1 97 ? -15.199 -8.420 6.153 1.00 88.25 97 ARG A C 1
ATOM 780 O O . ARG A 1 97 ? -15.070 -9.547 6.616 1.00 88.25 97 ARG A O 1
ATOM 787 N N . VAL A 1 98 ? -14.604 -7.350 6.679 1.00 91.62 98 VAL A N 1
ATOM 788 C CA . VAL A 1 98 ? -13.658 -7.442 7.797 1.00 91.62 98 VAL A CA 1
ATOM 789 C C . VAL A 1 98 ? -13.984 -6.452 8.908 1.00 91.62 98 VAL A C 1
ATOM 791 O O . VAL A 1 98 ? -14.560 -5.384 8.693 1.00 91.62 98 VAL A O 1
ATOM 794 N N . ARG A 1 99 ? -13.571 -6.787 10.129 1.00 92.25 99 ARG A N 1
ATOM 795 C CA . ARG A 1 99 ? -13.686 -5.900 11.290 1.00 92.25 99 ARG A CA 1
ATOM 796 C C . ARG A 1 99 ? -12.680 -4.757 11.186 1.00 92.25 99 ARG A C 1
ATOM 798 O O . ARG A 1 99 ? -11.642 -4.862 10.537 1.00 92.25 99 ARG A O 1
ATOM 805 N N . LYS A 1 100 ? -12.911 -3.676 11.938 1.00 90.06 100 LYS A N 1
ATOM 806 C CA . LYS A 1 100 ? -11.998 -2.517 11.984 1.00 90.06 100 LYS A CA 1
ATOM 807 C C . LYS A 1 100 ? -10.548 -2.900 12.326 1.00 90.06 100 LYS A C 1
ATOM 809 O O . LYS A 1 100 ? -9.619 -2.329 11.758 1.00 90.06 100 LYS A O 1
ATOM 814 N N . VAL A 1 101 ? -10.349 -3.860 13.234 1.00 89.50 101 VAL A N 1
ATOM 815 C CA . VAL A 1 101 ? -9.008 -4.342 13.620 1.00 89.50 101 VAL A CA 1
ATOM 816 C C . VAL A 1 101 ? -8.309 -5.071 12.470 1.00 89.50 101 VAL A C 1
ATOM 818 O O . VAL A 1 101 ? -7.124 -4.863 12.236 1.00 89.50 101 VAL A O 1
ATOM 821 N N . GLU A 1 102 ? -9.056 -5.851 11.692 1.00 92.00 102 GLU A N 1
ATOM 822 C CA . GLU A 1 102 ? -8.539 -6.556 10.519 1.00 92.00 102 GLU A CA 1
ATOM 823 C C . GLU A 1 102 ? -8.218 -5.573 9.400 1.00 92.00 102 GLU A C 1
ATOM 825 O O . GLU A 1 102 ? -7.133 -5.637 8.838 1.00 92.00 102 GLU A O 1
ATOM 830 N N . LEU A 1 103 ? -9.092 -4.594 9.148 1.00 92.94 103 LEU A N 1
ATOM 831 C CA . LEU A 1 103 ? -8.811 -3.516 8.200 1.00 92.94 103 LEU A CA 1
ATOM 832 C C . LEU A 1 103 ? -7.546 -2.733 8.586 1.00 92.94 103 LEU A C 1
ATOM 834 O O . LEU A 1 103 ? -6.754 -2.370 7.721 1.00 92.94 103 LEU A O 1
ATOM 838 N N . THR A 1 104 ? -7.337 -2.505 9.885 1.00 92.44 104 THR A N 1
ATOM 839 C CA . THR A 1 104 ? -6.121 -1.865 10.409 1.00 92.44 104 THR A CA 1
ATOM 840 C C . THR A 1 104 ? -4.889 -2.719 10.095 1.00 92.44 104 THR A C 1
ATOM 842 O O . THR A 1 104 ? -3.935 -2.192 9.524 1.00 92.44 104 THR A O 1
ATOM 845 N N . SER A 1 105 ? -4.929 -4.026 10.388 1.00 92.50 105 SER A N 1
ATOM 846 C CA . SER A 1 105 ? -3.832 -4.950 10.061 1.00 92.50 105 SER A CA 1
ATOM 847 C C . SER A 1 105 ? -3.554 -4.989 8.555 1.00 92.50 105 SER A C 1
ATOM 849 O O . SER A 1 105 ? -2.422 -4.746 8.141 1.00 92.50 105 SER A O 1
ATOM 851 N N . ILE A 1 106 ? -4.587 -5.123 7.716 1.00 94.75 106 ILE A N 1
ATOM 852 C CA . ILE A 1 106 ? -4.456 -5.101 6.252 1.00 94.75 106 ILE A CA 1
ATOM 853 C C . ILE A 1 106 ? -3.773 -3.813 5.770 1.00 94.75 106 ILE A C 1
ATOM 855 O O . ILE A 1 106 ? -2.853 -3.874 4.955 1.00 94.75 106 ILE A O 1
ATOM 859 N N . CYS A 1 107 ? -4.175 -2.638 6.272 1.00 94.75 107 CYS A N 1
ATOM 860 C CA . CYS A 1 107 ? -3.543 -1.375 5.885 1.00 94.75 107 CYS A CA 1
ATOM 861 C C . CYS A 1 107 ? -2.056 -1.313 6.267 1.00 94.75 107 CYS A C 1
ATOM 863 O O . CYS A 1 107 ? -1.252 -0.785 5.496 1.00 94.75 107 CYS A O 1
ATOM 865 N N . ILE A 1 108 ? -1.683 -1.831 7.440 1.00 94.69 108 ILE A N 1
ATOM 866 C CA . ILE A 1 108 ? -0.292 -1.817 7.908 1.00 94.69 108 ILE A CA 1
ATOM 867 C C . ILE A 1 108 ? 0.554 -2.827 7.139 1.00 94.69 108 ILE A C 1
ATOM 869 O O . ILE A 1 108 ? 1.635 -2.458 6.687 1.00 94.69 108 ILE A O 1
ATOM 873 N N . VAL A 1 109 ? 0.063 -4.047 6.917 1.00 95.62 109 VAL A N 1
ATOM 874 C CA . VAL A 1 109 ? 0.766 -5.064 6.121 1.00 95.62 109 VAL A CA 1
ATOM 875 C C . VAL A 1 109 ? 0.953 -4.585 4.680 1.00 95.62 109 VAL A C 1
ATOM 877 O O . VAL A 1 109 ? 2.058 -4.674 4.150 1.00 95.62 109 VAL A O 1
ATOM 880 N N . ALA A 1 110 ? -0.069 -3.981 4.064 1.00 95.88 110 ALA A N 1
ATOM 881 C CA . ALA A 1 110 ? 0.054 -3.395 2.727 1.00 95.88 110 ALA A CA 1
ATOM 882 C C . ALA A 1 110 ? 1.112 -2.278 2.679 1.00 95.88 110 ALA A C 1
ATOM 884 O O . ALA A 1 110 ? 1.904 -2.200 1.739 1.00 95.88 110 ALA A O 1
ATOM 885 N N . TRP A 1 111 ? 1.172 -1.422 3.701 1.00 95.81 111 TRP A N 1
ATOM 886 C CA . TRP A 1 111 ? 2.225 -0.411 3.795 1.00 95.81 111 TRP A CA 1
ATOM 887 C C . TRP A 1 111 ? 3.614 -1.034 4.012 1.00 95.81 111 TRP A C 1
ATOM 889 O O . TRP A 1 111 ? 4.565 -0.640 3.342 1.00 95.81 111 TRP A O 1
ATOM 899 N N . ALA A 1 112 ? 3.736 -2.041 4.878 1.00 94.25 112 ALA A N 1
ATOM 900 C CA . ALA A 1 112 ? 4.984 -2.760 5.131 1.00 94.25 112 ALA A CA 1
ATOM 901 C C . ALA A 1 112 ? 5.515 -3.447 3.862 1.00 94.25 112 ALA A C 1
ATOM 903 O O . ALA A 1 112 ? 6.706 -3.368 3.564 1.00 94.25 112 ALA A O 1
ATOM 904 N N . LEU A 1 113 ? 4.623 -4.064 3.083 1.00 95.19 113 LEU A N 1
ATOM 905 C CA . LEU A 1 113 ? 4.912 -4.630 1.767 1.00 95.19 113 LEU A CA 1
ATOM 906 C C . LEU A 1 113 ? 5.480 -3.580 0.816 1.00 95.19 113 LEU A C 1
ATOM 908 O O . LEU A 1 113 ? 6.499 -3.825 0.170 1.00 95.19 113 LEU A O 1
ATOM 912 N N . TRP A 1 114 ? 4.848 -2.407 0.753 1.00 94.88 114 TRP A N 1
ATOM 913 C CA . TRP A 1 114 ? 5.320 -1.309 -0.083 1.00 94.88 114 TRP A CA 1
ATOM 914 C C . TRP A 1 114 ? 6.710 -0.819 0.326 1.00 94.88 114 TRP A C 1
ATOM 916 O O . TRP A 1 114 ? 7.589 -0.677 -0.522 1.00 94.88 114 TRP A O 1
ATOM 926 N N . GLU A 1 115 ? 6.931 -0.598 1.622 1.00 91.81 115 GLU A 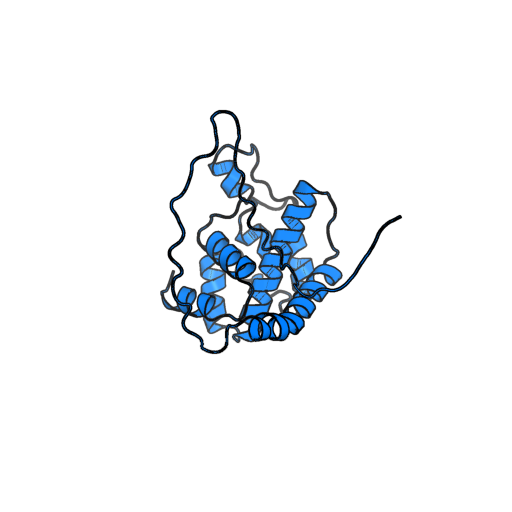N 1
ATOM 927 C CA . GLU A 1 115 ? 8.228 -0.165 2.145 1.00 91.81 115 GLU A CA 1
ATOM 928 C C . GLU A 1 115 ? 9.314 -1.205 1.885 1.00 91.81 115 GLU A C 1
ATOM 930 O O . GLU A 1 115 ? 10.390 -0.849 1.412 1.00 91.81 115 GLU A O 1
ATOM 935 N N . ASN A 1 116 ? 9.026 -2.489 2.121 1.00 91.25 116 ASN A N 1
ATOM 936 C CA . ASN A 1 116 ? 9.956 -3.577 1.824 1.00 91.25 116 ASN A CA 1
ATOM 937 C C . ASN A 1 116 ? 10.314 -3.583 0.334 1.00 91.25 116 ASN A C 1
ATOM 939 O O . ASN A 1 116 ? 11.478 -3.682 -0.035 1.00 91.25 116 ASN A O 1
ATOM 943 N N . ARG A 1 117 ? 9.324 -3.390 -0.539 1.00 90.00 117 ARG A N 1
ATOM 944 C CA . ARG A 1 117 ? 9.537 -3.332 -1.984 1.00 90.00 117 ARG A CA 1
ATOM 945 C C . ARG A 1 117 ? 10.428 -2.157 -2.396 1.00 90.00 117 ARG A C 1
ATOM 947 O O . ARG A 1 117 ? 11.369 -2.359 -3.163 1.00 90.00 117 ARG A O 1
ATOM 954 N N . ASN A 1 118 ? 10.187 -0.967 -1.841 1.00 86.81 118 ASN A N 1
ATOM 955 C CA . ASN A 1 118 ? 11.028 0.215 -2.063 1.00 86.81 118 ASN A CA 1
ATOM 956 C C . ASN A 1 118 ? 12.440 0.028 -1.498 1.00 86.81 118 ASN A C 1
ATOM 958 O O . ASN A 1 118 ? 13.411 0.460 -2.113 1.00 86.81 118 ASN A O 1
ATOM 962 N N . ALA A 1 119 ? 12.570 -0.637 -0.349 1.00 84.50 119 ALA A N 1
ATOM 963 C CA . ALA A 1 119 ? 13.860 -0.919 0.262 1.00 84.50 119 ALA A CA 1
ATOM 964 C C . ALA A 1 119 ? 14.713 -1.833 -0.618 1.00 84.50 119 ALA A C 1
ATOM 966 O O . ALA A 1 119 ? 15.910 -1.601 -0.739 1.00 84.50 119 ALA A O 1
ATOM 967 N N . ILE A 1 120 ? 14.122 -2.818 -1.302 1.00 80.12 120 ILE A N 1
ATOM 968 C CA . ILE A 1 120 ? 14.905 -3.654 -2.220 1.00 80.12 120 ILE A CA 1
ATOM 969 C C . ILE A 1 120 ? 15.360 -2.850 -3.446 1.00 80.12 120 ILE A C 1
ATOM 971 O O . ILE A 1 120 ? 16.457 -3.086 -3.939 1.00 80.12 120 ILE A O 1
ATOM 975 N N . LEU A 1 121 ? 14.547 -1.906 -3.931 1.00 71.94 121 LEU A N 1
ATOM 976 C CA . LEU A 1 121 ? 14.928 -1.043 -5.056 1.00 71.94 121 LEU A CA 1
ATOM 977 C C . LEU A 1 121 ? 16.047 -0.060 -4.690 1.00 71.94 121 LEU A C 1
ATOM 979 O O . LEU A 1 121 ? 16.923 0.183 -5.513 1.00 71.94 121 LEU A O 1
ATOM 983 N N . ASN A 1 122 ? 16.027 0.483 -3.471 1.00 70.19 122 ASN A N 1
ATOM 984 C CA . ASN A 1 122 ? 16.973 1.519 -3.053 1.00 70.19 122 ASN A CA 1
ATOM 985 C C . ASN A 1 122 ? 18.229 0.963 -2.362 1.00 70.19 122 ASN A C 1
ATOM 987 O O . ASN A 1 122 ? 19.311 1.513 -2.532 1.00 70.19 122 ASN A O 1
ATOM 991 N N . TRP A 1 123 ? 18.089 -0.103 -1.569 1.00 74.62 123 TRP A N 1
ATOM 992 C CA . TRP A 1 123 ? 19.108 -0.571 -0.616 1.00 74.62 123 TRP A CA 1
ATOM 993 C C . TRP A 1 123 ? 19.427 -2.069 -0.723 1.00 74.62 123 TRP A C 1
ATOM 995 O O . TRP A 1 123 ? 20.379 -2.535 -0.109 1.00 74.62 123 TRP A O 1
ATOM 1005 N N . GLY A 1 124 ? 18.640 -2.845 -1.477 1.00 74.00 124 GLY A N 1
ATOM 1006 C CA . GLY A 1 124 ? 18.908 -4.267 -1.724 1.00 74.00 124 GLY A CA 1
ATOM 1007 C C . GLY A 1 124 ? 18.649 -5.220 -0.549 1.00 74.00 124 GLY A C 1
ATOM 1008 O O . GLY A 1 124 ? 18.975 -6.398 -0.662 1.00 74.00 124 GLY A O 1
ATOM 1009 N N . TRP A 1 125 ? 18.051 -4.764 0.556 1.00 71.44 125 TRP A N 1
ATOM 1010 C CA . TRP A 1 125 ? 17.827 -5.583 1.758 1.00 71.44 125 TRP A CA 1
ATOM 1011 C C . TRP A 1 125 ? 16.339 -5.896 1.987 1.00 71.44 125 TRP A C 1
ATOM 1013 O O . TRP A 1 125 ? 15.648 -5.127 2.661 1.00 71.44 125 TRP A O 1
ATOM 1023 N N . PRO A 1 126 ? 15.812 -7.008 1.436 1.00 79.06 126 PRO A N 1
ATOM 1024 C CA . PRO A 1 126 ? 14.474 -7.483 1.771 1.00 79.06 126 PRO A CA 1
ATOM 1025 C C . PRO A 1 126 ? 14.426 -8.068 3.186 1.00 79.06 126 PRO A C 1
ATOM 1027 O O . PRO A 1 126 ? 15.313 -8.820 3.588 1.00 79.06 126 PRO A O 1
ATOM 1030 N N . ARG A 1 127 ? 13.333 -7.819 3.909 1.00 85.00 127 ARG A N 1
ATOM 1031 C CA . ARG A 1 127 ? 12.933 -8.674 5.036 1.00 85.00 127 ARG A CA 1
ATOM 1032 C C . ARG A 1 127 ? 12.337 -9.981 4.511 1.00 85.00 127 ARG A C 1
ATOM 1034 O O . ARG A 1 127 ? 11.704 -9.978 3.451 1.00 85.00 127 ARG A O 1
ATOM 1041 N N . SER A 1 128 ? 12.503 -11.073 5.265 1.00 90.19 128 SER A N 1
ATOM 1042 C CA . SER A 1 128 ? 11.776 -12.317 4.981 1.00 90.19 128 SER A CA 1
ATOM 1043 C C . SER A 1 128 ? 10.264 -12.102 5.152 1.00 90.19 128 SER A C 1
ATOM 1045 O O . SER A 1 128 ? 9.861 -11.181 5.877 1.00 90.19 128 SER A O 1
ATOM 1047 N N . PRO A 1 129 ? 9.416 -12.922 4.508 1.00 91.69 129 PRO A N 1
ATOM 1048 C CA . PRO A 1 129 ? 7.970 -12.800 4.640 1.00 91.69 129 PRO A CA 1
ATOM 1049 C C . PRO A 1 129 ? 7.476 -12.860 6.091 1.00 91.69 129 PRO A C 1
ATOM 1051 O O . PRO A 1 129 ? 6.690 -12.012 6.512 1.00 91.69 129 PRO A O 1
ATOM 1054 N N . GLU A 1 130 ? 8.013 -13.793 6.874 1.00 93.25 130 GLU A N 1
ATOM 1055 C CA . GLU A 1 130 ? 7.670 -14.019 8.279 1.00 93.25 130 GLU A CA 1
ATOM 1056 C C . GLU A 1 130 ? 8.103 -12.830 9.136 1.00 93.25 130 GLU A C 1
ATOM 1058 O O . GLU A 1 130 ? 7.331 -12.331 9.955 1.00 93.25 130 GLU A O 1
ATOM 1063 N N . ALA A 1 131 ? 9.324 -12.329 8.915 1.00 91.12 131 ALA A N 1
ATOM 1064 C CA . ALA A 1 131 ? 9.845 -11.171 9.628 1.00 91.12 131 ALA A CA 1
ATOM 1065 C C . ALA A 1 131 ? 9.031 -9.907 9.321 1.00 91.12 131 ALA A C 1
ATOM 1067 O O . ALA A 1 131 ? 8.797 -9.093 10.212 1.00 91.12 131 ALA A O 1
ATOM 1068 N N . LEU A 1 132 ? 8.582 -9.733 8.073 1.00 92.19 132 LEU A N 1
ATOM 1069 C CA . LEU A 1 132 ? 7.767 -8.588 7.678 1.00 92.19 132 LEU A CA 1
ATOM 1070 C C . LEU A 1 132 ? 6.353 -8.658 8.269 1.00 92.19 132 LEU A C 1
ATOM 1072 O O . LEU A 1 132 ? 5.866 -7.646 8.773 1.00 92.19 132 LEU A O 1
ATOM 1076 N N . ALA A 1 133 ? 5.719 -9.834 8.231 1.00 92.19 133 ALA A N 1
ATOM 1077 C CA . ALA A 1 133 ? 4.402 -10.067 8.820 1.00 92.19 133 ALA A CA 1
ATOM 1078 C C . ALA A 1 133 ? 4.430 -9.887 10.346 1.00 92.19 133 ALA A C 1
ATOM 1080 O O . ALA A 1 133 ? 3.639 -9.120 10.890 1.00 92.19 133 ALA A O 1
ATOM 1081 N N . SER A 1 134 ? 5.401 -10.509 11.021 1.00 90.69 134 SER A N 1
ATOM 1082 C CA . SER A 1 134 ? 5.614 -10.361 12.465 1.00 90.69 134 SER A CA 1
ATOM 1083 C C . SER A 1 134 ? 5.866 -8.903 12.850 1.00 90.69 134 SER A C 1
ATOM 1085 O O . SER A 1 134 ? 5.236 -8.380 13.766 1.00 90.69 134 SER A O 1
ATOM 1087 N N . TRP A 1 135 ? 6.709 -8.193 12.093 1.00 89.94 135 TRP A N 1
ATOM 1088 C CA . TRP A 1 135 ? 6.948 -6.771 12.325 1.00 89.94 135 TRP A CA 1
ATOM 1089 C C . TRP A 1 135 ? 5.679 -5.924 12.173 1.00 89.94 135 TRP A C 1
ATOM 1091 O O . TRP A 1 135 ? 5.452 -5.030 12.983 1.00 89.94 135 TRP A O 1
ATOM 1101 N N . ALA A 1 136 ? 4.848 -6.191 11.162 1.00 88.75 136 ALA A N 1
ATOM 1102 C CA . ALA A 1 136 ? 3.594 -5.468 10.961 1.00 88.75 136 ALA A CA 1
ATOM 1103 C C . ALA A 1 136 ? 2.603 -5.694 12.119 1.00 88.75 136 ALA A C 1
ATOM 1105 O O . ALA A 1 136 ? 1.945 -4.745 12.548 1.00 88.75 136 ALA A O 1
ATOM 1106 N N . GLU A 1 137 ? 2.533 -6.915 12.654 1.00 84.12 137 GLU A N 1
ATOM 1107 C CA . GLU A 1 137 ? 1.692 -7.252 13.809 1.00 84.12 137 GLU A CA 1
ATOM 1108 C C . GLU A 1 137 ? 2.223 -6.639 15.118 1.00 84.12 137 GLU A C 1
ATOM 1110 O O . GLU A 1 137 ? 1.456 -6.038 15.869 1.00 84.12 137 GLU A O 1
ATOM 1115 N N . SER A 1 138 ? 3.535 -6.674 15.371 1.00 84.31 138 SER A N 1
ATOM 1116 C CA . SER A 1 138 ? 4.139 -5.973 16.520 1.00 84.31 138 SER A CA 1
ATOM 1117 C C . SER A 1 138 ? 3.949 -4.457 16.427 1.00 84.31 138 SER A C 1
ATOM 1119 O O . SER A 1 138 ? 3.644 -3.781 17.405 1.00 84.31 138 SER A O 1
ATOM 1121 N N . PHE A 1 139 ? 4.029 -3.904 15.219 1.00 79.44 139 PHE A N 1
ATOM 1122 C CA . PHE A 1 139 ? 3.764 -2.490 14.997 1.00 79.44 139 PHE A CA 1
ATOM 1123 C C . PHE A 1 139 ? 2.310 -2.105 15.352 1.00 79.44 139 PHE A C 1
ATOM 1125 O O . PHE A 1 139 ? 2.071 -0.988 15.812 1.00 79.44 139 PHE A O 1
ATOM 1132 N N . LEU A 1 140 ? 1.335 -3.014 15.196 1.00 75.69 140 LEU A N 1
ATOM 1133 C CA . LEU A 1 140 ? -0.053 -2.800 15.639 1.00 75.69 140 LEU A CA 1
ATOM 1134 C C . LEU A 1 140 ? -0.199 -2.793 17.161 1.00 75.69 140 LEU A C 1
ATOM 1136 O O . LEU A 1 140 ? -1.027 -2.037 17.668 1.00 75.69 140 LEU A O 1
ATOM 1140 N N . SER A 1 141 ? 0.543 -3.637 17.883 1.00 73.12 141 SER A N 1
ATOM 1141 C CA . SER A 1 141 ? 0.428 -3.733 19.344 1.00 73.12 141 SER A CA 1
ATOM 1142 C C . SER A 1 141 ? 1.054 -2.526 20.051 1.00 73.12 141 SER A C 1
ATOM 1144 O O . SER A 1 141 ? 0.531 -2.070 21.067 1.00 73.12 141 SER A O 1
ATOM 1146 N N . GLU A 1 142 ? 2.109 -1.948 19.475 1.00 69.88 142 GLU A N 1
ATOM 1147 C CA . GLU A 1 142 ? 2.828 -0.790 20.024 1.00 69.88 142 GLU A CA 1
ATOM 1148 C C . GLU A 1 142 ? 2.176 0.566 19.679 1.00 69.88 142 GLU A C 1
ATOM 1150 O O . GLU A 1 142 ? 2.317 1.556 20.407 1.00 69.88 142 GLU A O 1
ATOM 1155 N N . PHE A 1 143 ? 1.438 0.644 18.566 1.00 6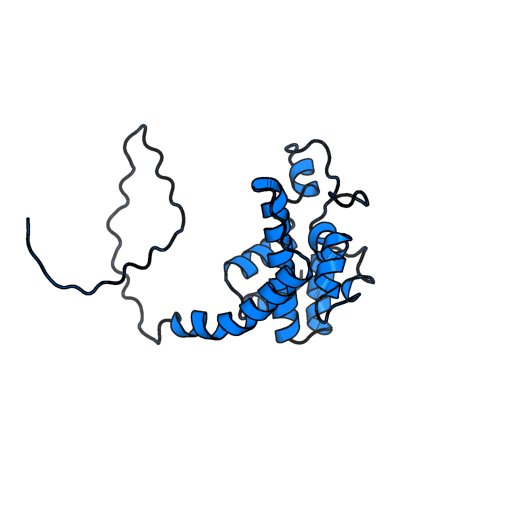6.31 143 PHE A N 1
ATOM 1156 C CA . PHE A 1 143 ? 0.883 1.907 18.068 1.00 66.31 143 PHE A CA 1
ATOM 1157 C C . PHE A 1 143 ? -0.154 2.580 18.997 1.00 66.31 143 PHE A C 1
ATOM 1159 O O . PHE A 1 143 ? -0.073 3.799 19.182 1.00 66.31 143 PHE A O 1
ATOM 1166 N N . PRO A 1 144 ? -1.107 1.859 19.629 1.00 60.81 144 PRO A N 1
ATOM 1167 C CA . PRO A 1 144 ? -2.063 2.467 20.553 1.00 60.81 144 PRO A CA 1
ATOM 1168 C C . PRO A 1 144 ? -1.390 3.172 21.737 1.00 60.81 144 PRO A C 1
ATOM 1170 O O . PRO A 1 144 ? -1.854 4.235 22.142 1.00 60.81 144 PRO A O 1
ATOM 1173 N N . GLY A 1 145 ? -0.284 2.625 22.256 1.00 53.81 145 GLY A N 1
ATOM 1174 C CA . GLY A 1 145 ? 0.434 3.186 23.405 1.00 53.81 145 GLY A CA 1
ATOM 1175 C C . GLY A 1 145 ? 1.215 4.463 23.083 1.00 53.81 145 GLY A C 1
ATOM 1176 O O . GLY A 1 145 ? 1.329 5.347 23.926 1.00 53.81 145 GLY A O 1
ATOM 1177 N N . THR A 1 146 ? 1.705 4.599 21.850 1.00 49.12 146 THR A N 1
ATOM 1178 C CA . THR A 1 146 ? 2.548 5.733 21.436 1.00 49.12 146 THR A CA 1
ATOM 1179 C C . THR A 1 146 ? 1.743 6.916 20.902 1.00 49.12 146 THR A C 1
ATOM 1181 O O . THR A 1 146 ? 2.077 8.059 21.197 1.00 49.12 146 THR A O 1
ATOM 1184 N N . TYR A 1 147 ? 0.644 6.682 20.173 1.00 48.88 147 TYR A N 1
ATOM 1185 C CA . TYR A 1 147 ? -0.208 7.776 19.686 1.00 48.88 147 TYR A CA 1
ATOM 1186 C C . TYR A 1 147 ? -1.120 8.360 20.767 1.00 48.88 147 TYR A C 1
ATOM 1188 O O . TYR A 1 147 ? -1.317 9.572 20.781 1.00 48.88 147 TYR A O 1
ATOM 1196 N N . ALA A 1 148 ? -1.638 7.541 21.690 1.00 47.00 148 ALA A N 1
ATOM 1197 C CA . ALA A 1 148 ? -2.451 8.037 22.802 1.00 47.00 148 ALA A CA 1
ATOM 1198 C C . ALA A 1 148 ? -1.639 8.924 23.763 1.00 47.00 148 ALA A C 1
ATOM 1200 O O . ALA A 1 148 ? -2.160 9.925 24.245 1.00 47.00 148 ALA A O 1
ATOM 1201 N N . ALA A 1 149 ? -0.355 8.613 23.974 1.00 44.56 149 ALA A N 1
ATOM 1202 C CA . ALA A 1 149 ? 0.555 9.427 24.783 1.00 44.56 149 ALA A CA 1
ATOM 1203 C C . ALA A 1 149 ? 0.930 10.774 24.129 1.00 44.56 149 ALA A C 1
ATOM 1205 O O . ALA A 1 149 ? 1.361 11.693 24.821 1.00 44.56 149 ALA A O 1
ATOM 1206 N N . CYS A 1 150 ? 0.767 10.906 22.807 1.00 45.00 150 CYS A N 1
ATOM 1207 C CA . CYS A 1 150 ? 1.070 12.129 22.057 1.00 45.00 150 CYS A CA 1
ATOM 1208 C C . CYS A 1 150 ? -0.166 12.973 21.706 1.00 45.00 150 CYS A C 1
ATOM 1210 O O . CYS A 1 150 ? -0.012 14.019 21.073 1.00 45.00 150 CYS A O 1
ATOM 1212 N N . LEU A 1 151 ? -1.381 12.552 22.078 1.00 40.47 151 LEU A N 1
ATOM 1213 C CA . LEU A 1 151 ? -2.561 13.406 21.945 1.00 40.47 151 LEU A CA 1
ATOM 1214 C C . LEU A 1 151 ? -2.484 14.507 23.013 1.00 40.47 151 LEU A C 1
ATOM 1216 O O . LEU A 1 151 ? -2.431 14.180 24.198 1.00 40.47 151 LEU A O 1
ATOM 1220 N N . PRO A 1 152 ? -2.487 15.802 22.642 1.00 39.94 152 PRO A N 1
ATOM 1221 C CA . PRO A 1 152 ? -2.569 16.867 23.626 1.00 39.94 152 PRO A CA 1
ATOM 1222 C C . PRO A 1 152 ? -3.908 16.740 24.349 1.00 39.94 152 PRO A C 1
ATOM 1224 O O . PRO A 1 152 ? -4.970 16.952 23.760 1.00 39.94 152 PRO A O 1
ATOM 1227 N N . THR A 1 153 ? -3.869 16.372 25.625 1.00 40.62 153 THR A N 1
ATOM 1228 C CA . THR A 1 153 ? -5.022 16.490 26.509 1.00 40.62 153 THR A CA 1
ATOM 1229 C C . THR A 1 153 ? -5.385 17.970 26.574 1.00 40.62 153 THR A C 1
ATOM 1231 O O . THR A 1 153 ? -4.602 18.777 27.068 1.00 40.62 153 THR A O 1
ATOM 1234 N N . GLY A 1 154 ? -6.539 18.309 25.994 1.00 47.62 154 GLY A N 1
ATOM 1235 C CA . GLY A 1 154 ? -7.244 19.589 26.084 1.00 47.62 154 GLY A CA 1
ATOM 1236 C C . GLY A 1 154 ? -6.444 20.774 26.624 1.00 47.62 154 GLY A C 1
ATOM 1237 O O . GLY A 1 154 ? -6.557 21.126 27.791 1.00 47.62 154 GLY A O 1
ATOM 1238 N N . SER A 1 155 ? -5.687 21.431 25.756 1.00 35.81 155 SER A N 1
ATOM 1239 C CA . SER A 1 155 ? -5.342 22.841 25.923 1.00 35.81 155 SER A CA 1
ATOM 1240 C C . SER A 1 155 ? -5.303 23.451 24.532 1.00 35.81 155 SER A C 1
ATOM 1242 O O . SER A 1 155 ? -4.536 23.037 23.666 1.00 35.81 155 SER A O 1
ATOM 1244 N N . THR A 1 156 ? -6.221 24.379 24.290 1.00 31.05 156 THR A N 1
ATOM 1245 C CA . THR A 1 156 ? -6.268 25.218 23.097 1.00 31.05 156 THR A CA 1
ATOM 1246 C C . THR A 1 156 ? -4.871 25.807 22.882 1.00 31.05 156 THR A C 1
ATOM 1248 O O . THR A 1 156 ? -4.396 26.523 23.766 1.00 31.05 156 THR A O 1
ATOM 1251 N N . PRO A 1 157 ? -4.169 25.518 21.771 1.00 35.91 157 PRO A N 1
ATOM 1252 C CA . PRO A 1 157 ? -2.909 26.185 21.513 1.00 35.91 157 PRO A CA 1
ATOM 1253 C C . PRO A 1 157 ? -3.233 27.642 21.197 1.00 35.91 157 PRO A C 1
ATOM 1255 O O . PRO A 1 157 ? -3.837 27.949 20.168 1.00 35.91 157 PRO A O 1
ATOM 1258 N N . THR A 1 158 ? -2.852 28.544 22.097 1.00 33.69 158 THR A N 1
ATOM 1259 C CA . THR A 1 158 ? -2.749 29.966 21.782 1.00 33.69 158 THR A CA 1
ATOM 1260 C C . THR A 1 158 ? -1.852 30.075 20.555 1.00 33.69 158 THR A C 1
ATOM 1262 O O . THR A 1 158 ? -0.686 29.680 20.603 1.00 33.69 158 THR A O 1
ATOM 1265 N N . LEU A 1 159 ? -2.409 30.549 19.438 1.00 38.31 159 LEU A N 1
ATOM 1266 C CA . LEU A 1 159 ? -1.647 30.880 18.241 1.00 38.31 159 LEU A CA 1
ATOM 1267 C C . LEU A 1 159 ? -0.624 31.949 18.629 1.00 38.31 159 LEU A C 1
ATOM 1269 O O . LEU A 1 159 ? -0.947 33.131 18.711 1.00 38.31 159 LEU A O 1
ATOM 1273 N N . VAL A 1 160 ? 0.612 31.535 18.896 1.00 40.31 160 VAL A N 1
ATOM 1274 C CA . VAL A 1 160 ? 1.734 32.465 18.904 1.00 40.31 160 VAL A CA 1
ATOM 1275 C C . VAL A 1 160 ? 1.923 32.864 17.449 1.00 40.31 160 VAL A C 1
ATOM 1277 O O . VAL A 1 160 ? 2.241 32.017 16.613 1.00 40.31 160 VAL A O 1
ATOM 1280 N N . ALA A 1 161 ? 1.648 34.131 17.144 1.00 40.47 161 ALA A N 1
ATOM 1281 C CA . ALA A 1 161 ? 1.910 34.716 15.840 1.00 40.47 161 ALA A CA 1
ATOM 1282 C C . ALA A 1 161 ? 3.363 34.405 15.450 1.00 40.47 161 ALA A C 1
ATOM 1284 O O . ALA A 1 161 ? 4.306 34.849 16.107 1.00 40.47 161 ALA A O 1
ATOM 1285 N N . LEU A 1 162 ? 3.532 33.572 14.424 1.00 40.31 162 LEU A N 1
ATOM 1286 C CA . LEU A 1 162 ? 4.832 33.307 13.831 1.00 40.31 162 LEU A CA 1
ATOM 1287 C C . LEU A 1 162 ? 5.280 34.620 13.180 1.00 40.31 162 LEU A C 1
ATOM 1289 O O . LEU A 1 162 ? 4.585 35.124 12.300 1.00 40.31 162 LEU A O 1
ATOM 1293 N N . GLY A 1 163 ? 6.405 35.172 13.636 1.00 48.88 163 GLY A N 1
ATOM 1294 C CA . GLY A 1 163 ? 7.054 36.295 12.967 1.00 48.88 163 GLY A CA 1
ATOM 1295 C C . GLY A 1 163 ? 7.317 35.979 11.493 1.00 48.88 163 GLY A C 1
ATOM 1296 O O . GLY A 1 163 ? 7.490 34.815 11.119 1.00 48.88 163 GLY A O 1
ATOM 1297 N N . ASP A 1 164 ? 7.301 37.028 10.676 1.00 42.44 164 ASP A N 1
ATOM 1298 C CA . ASP A 1 164 ? 7.299 36.948 9.220 1.00 42.44 164 ASP A CA 1
ATOM 1299 C C . ASP A 1 164 ? 8.409 36.059 8.647 1.00 42.44 164 ASP A C 1
ATOM 1301 O O . ASP A 1 164 ? 9.556 36.027 9.102 1.00 42.44 164 ASP A O 1
ATOM 1305 N N . TRP A 1 165 ? 8.041 35.322 7.602 1.00 57.50 165 TRP A N 1
ATOM 1306 C CA . TRP A 1 165 ? 8.943 34.468 6.846 1.00 57.50 165 TRP A CA 1
ATOM 1307 C C . TRP A 1 165 ? 10.037 35.303 6.169 1.00 57.50 165 TRP A C 1
ATOM 1309 O O . TRP A 1 165 ? 9.741 36.203 5.386 1.00 57.50 165 TRP A O 1
ATOM 1319 N N . ILE A 1 166 ? 11.304 34.965 6.425 1.00 60.97 166 ILE A N 1
ATOM 1320 C CA . ILE A 1 166 ? 12.455 35.575 5.749 1.00 60.97 166 ILE A CA 1
ATOM 1321 C C . ILE A 1 166 ? 12.994 34.589 4.693 1.00 60.97 166 ILE A C 1
ATOM 1323 O O . ILE A 1 166 ? 13.353 33.458 5.055 1.00 60.97 166 ILE A O 1
ATOM 1327 N N . PRO A 1 167 ? 13.068 34.974 3.402 1.00 48.22 167 PRO A N 1
ATOM 1328 C CA . PRO A 1 167 ? 13.659 34.141 2.356 1.00 48.22 167 PRO A CA 1
ATOM 1329 C C . PRO A 1 167 ? 15.160 33.910 2.600 1.00 48.22 167 PRO A C 1
ATOM 1331 O O . PRO A 1 167 ? 15.861 34.835 3.013 1.00 48.22 167 PRO A O 1
ATOM 1334 N N . PRO A 1 168 ? 15.696 32.707 2.314 1.00 62.81 168 PRO A N 1
ATOM 1335 C CA . PRO A 1 168 ? 17.139 32.490 2.328 1.00 62.81 168 PRO A CA 1
ATOM 1336 C C . PRO A 1 168 ? 17.829 33.272 1.197 1.00 62.81 168 PRO A C 1
ATOM 1338 O O . PRO A 1 168 ? 17.232 33.538 0.153 1.00 62.81 168 PRO A O 1
ATOM 1341 N N . HIS A 1 169 ? 19.102 33.620 1.401 1.00 49.94 169 HIS A N 1
ATOM 1342 C CA . HIS A 1 169 ? 19.904 34.340 0.409 1.00 49.94 169 HIS A CA 1
ATOM 1343 C C . HIS A 1 169 ? 20.059 33.558 -0.915 1.00 49.94 169 HIS A C 1
ATOM 1345 O O . HIS A 1 169 ? 20.095 32.320 -0.897 1.00 49.94 169 HIS A O 1
ATOM 1351 N N . PRO A 1 170 ? 20.202 34.256 -2.062 1.00 46.06 170 PRO A N 1
ATOM 1352 C CA . PRO A 1 170 ? 20.403 33.619 -3.363 1.00 46.06 170 PRO A CA 1
ATOM 1353 C C . PRO A 1 170 ? 21.628 32.695 -3.348 1.00 46.06 170 PRO A C 1
ATOM 1355 O O . PRO A 1 170 ? 22.724 33.122 -2.998 1.00 46.06 170 PRO A O 1
ATOM 1358 N N . GLY A 1 171 ? 21.433 31.426 -3.718 1.00 53.12 171 GLY A N 1
ATOM 1359 C CA . GLY A 1 171 ? 22.484 30.398 -3.744 1.00 53.12 171 GLY A CA 1
ATOM 1360 C C . GLY A 1 171 ? 22.381 29.334 -2.644 1.00 53.12 171 GLY A C 1
ATOM 1361 O O . GLY A 1 171 ? 23.045 28.306 -2.751 1.00 53.12 171 GLY A O 1
ATOM 1362 N N . LEU A 1 172 ? 21.516 29.514 -1.635 1.00 46.12 172 LEU A N 1
ATOM 1363 C CA . LEU A 1 172 ? 21.221 28.482 -0.635 1.00 46.12 172 LEU A CA 1
ATOM 1364 C C . LEU A 1 172 ? 19.830 27.869 -0.841 1.00 46.12 172 LEU A C 1
ATOM 1366 O O . LEU A 1 172 ? 18.806 28.542 -0.735 1.00 46.12 172 LEU A O 1
ATOM 1370 N N . LEU A 1 173 ? 19.789 26.553 -1.060 1.00 43.06 173 LEU A N 1
ATOM 1371 C CA . LEU A 1 173 ? 18.549 25.784 -1.076 1.00 43.06 173 LEU A CA 1
ATOM 1372 C C . LEU A 1 173 ? 18.183 25.374 0.360 1.00 43.06 173 LEU A C 1
ATOM 1374 O O . LEU A 1 173 ? 18.891 24.588 0.988 1.00 43.06 173 LEU A O 1
ATOM 1378 N N . LYS A 1 174 ? 17.060 25.874 0.887 1.00 45.72 174 LYS A N 1
ATOM 1379 C CA . LYS A 1 174 ? 16.515 25.416 2.174 1.00 45.72 174 LYS A CA 1
ATOM 1380 C C . LYS A 1 174 ? 15.637 24.187 1.948 1.00 45.72 174 LYS A C 1
ATOM 1382 O O . LYS A 1 174 ? 14.502 24.301 1.493 1.00 45.72 174 LYS A O 1
ATOM 1387 N N . LEU A 1 175 ? 16.167 23.011 2.267 1.00 43.47 175 LEU A N 1
ATOM 1388 C CA . LEU A 1 175 ? 15.438 21.746 2.201 1.00 43.47 175 LEU A CA 1
ATOM 1389 C C . LEU A 1 175 ? 14.831 21.457 3.578 1.00 43.47 175 LEU A C 1
ATOM 1391 O O . LEU A 1 175 ? 15.541 21.123 4.522 1.00 43.47 175 LEU A O 1
ATOM 1395 N N . ASN A 1 176 ? 13.513 21.607 3.712 1.00 47.00 176 ASN A N 1
ATOM 1396 C CA . ASN A 1 176 ? 12.818 21.226 4.939 1.00 47.00 176 ASN A CA 1
ATOM 1397 C C . ASN A 1 176 ? 12.527 19.720 4.887 1.00 47.00 176 ASN A C 1
ATOM 1399 O O . ASN A 1 176 ? 11.536 19.292 4.295 1.00 47.00 176 ASN A O 1
ATOM 1403 N N . SER A 1 177 ? 13.387 18.904 5.495 1.00 42.72 177 SER A N 1
ATOM 1404 C CA . SER A 1 177 ? 13.049 17.519 5.815 1.00 42.72 177 SER A CA 1
ATOM 1405 C C . SER A 1 177 ? 12.189 17.512 7.083 1.00 42.72 177 SER A C 1
ATOM 1407 O O . SER A 1 177 ? 12.572 18.050 8.118 1.00 42.72 177 SER A O 1
ATOM 1409 N N . GLY A 1 178 ? 10.983 16.944 7.003 1.00 43.09 178 GLY A N 1
ATOM 1410 C CA . GLY A 1 178 ? 10.023 16.869 8.112 1.00 43.09 178 GLY A CA 1
ATOM 1411 C C . GLY A 1 178 ? 10.420 15.873 9.207 1.00 43.09 178 GLY A C 1
ATOM 1412 O O . GLY A 1 178 ? 9.623 15.008 9.561 1.00 43.09 178 GLY A O 1
ATOM 1413 N N . VAL A 1 179 ? 11.647 15.963 9.721 1.00 35.44 179 VAL A N 1
ATOM 1414 C CA . VAL A 1 179 ? 12.085 15.230 10.911 1.00 35.44 179 VAL A CA 1
ATOM 1415 C C . VAL A 1 179 ? 11.781 16.109 12.119 1.00 35.44 179 VAL A C 1
ATOM 1417 O O . 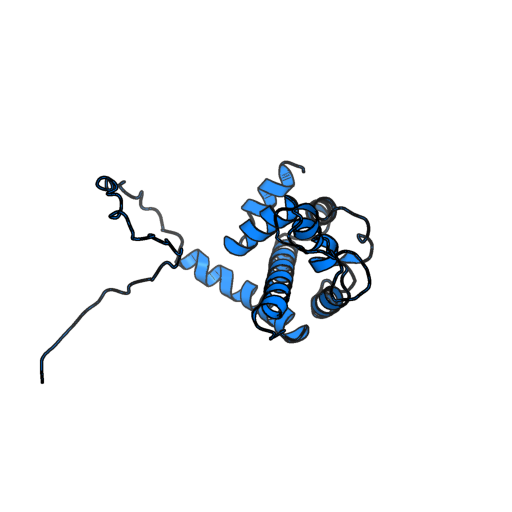VAL A 1 179 ? 12.479 17.083 12.389 1.00 35.44 179 VAL A O 1
ATOM 1420 N N . ALA A 1 180 ? 10.717 15.782 12.851 1.00 36.06 180 ALA A N 1
ATOM 1421 C CA . ALA A 1 180 ? 10.496 16.351 14.173 1.00 36.06 180 ALA A CA 1
ATOM 1422 C C . ALA A 1 180 ? 11.566 15.787 15.121 1.00 36.06 180 ALA A C 1
ATOM 1424 O O . ALA A 1 180 ? 11.461 14.655 15.588 1.00 36.06 180 ALA A O 1
ATOM 1425 N N . ILE A 1 181 ? 12.624 16.559 15.372 1.00 34.47 181 ILE A N 1
ATOM 1426 C CA . ILE A 1 181 ? 13.571 16.270 16.449 1.00 34.47 181 ILE A CA 1
ATOM 1427 C C . ILE A 1 181 ? 12.894 16.699 17.752 1.00 34.47 181 ILE A C 1
ATOM 1429 O O . ILE A 1 181 ? 12.790 17.890 18.047 1.00 34.47 181 ILE A O 1
ATOM 1433 N N . LEU A 1 182 ? 12.424 15.724 18.530 1.00 30.55 182 LEU A N 1
ATOM 1434 C CA . LEU A 1 182 ? 12.064 15.919 19.932 1.00 30.55 182 LEU A CA 1
ATOM 1435 C C . LEU A 1 182 ? 13.335 16.309 20.701 1.00 30.55 182 LEU A C 1
ATOM 1437 O O . LEU A 1 182 ? 14.156 15.462 21.046 1.00 30.55 182 LEU A O 1
ATOM 1441 N N . ARG A 1 183 ? 13.521 17.609 20.950 1.00 28.16 183 ARG A N 1
ATOM 1442 C CA . ARG A 1 183 ? 14.468 18.087 21.961 1.00 28.16 183 ARG A CA 1
ATOM 1443 C C . ARG A 1 183 ? 13.847 17.851 23.336 1.00 28.16 183 ARG A C 1
ATOM 1445 O O . ARG A 1 183 ? 12.990 18.620 23.760 1.00 28.16 183 ARG A O 1
ATOM 1452 N N . CYS A 1 184 ? 14.298 16.815 24.036 1.00 30.62 184 CYS A N 1
ATOM 1453 C CA . CYS A 1 184 ? 14.140 16.752 25.486 1.00 30.62 184 CYS A CA 1
ATOM 1454 C C . CYS A 1 184 ? 14.945 17.905 26.110 1.00 30.62 184 CYS A C 1
ATOM 1456 O O . CYS A 1 184 ? 16.160 17.987 25.932 1.00 30.62 184 CYS A O 1
ATOM 1458 N N . LEU A 1 185 ? 14.259 18.813 26.804 1.00 32.47 185 LEU A N 1
ATOM 1459 C CA . LEU A 1 185 ? 14.851 19.848 27.653 1.00 32.47 185 LEU A CA 1
ATOM 1460 C C . LEU A 1 185 ? 14.867 19.367 29.109 1.00 32.47 185 LEU A C 1
ATOM 1462 O O . LEU A 1 185 ? 13.871 18.831 29.588 1.00 32.47 185 LEU A O 1
ATOM 1466 N N . GLY A 1 186 ? 15.981 19.625 29.803 1.00 29.00 186 GLY A N 1
ATOM 1467 C CA . GLY A 1 186 ? 16.154 19.429 31.248 1.00 29.00 186 GLY A CA 1
ATOM 1468 C C . GLY A 1 186 ? 17.526 18.836 31.592 1.00 29.00 186 GLY A C 1
ATOM 1469 O O . GLY A 1 186 ? 17.621 17.652 31.870 1.00 29.00 186 GLY A O 1
ATOM 1470 N N . SER A 1 187 ? 18.638 19.535 31.348 1.00 31.84 187 SER A N 1
ATOM 1471 C CA . SER A 1 187 ? 19.290 20.491 32.272 1.00 31.84 187 SER A CA 1
ATOM 1472 C C . SER A 1 187 ? 19.916 19.851 33.523 1.00 31.84 187 SER A C 1
ATOM 1474 O O . SER A 1 187 ? 19.187 19.549 34.463 1.00 31.84 187 SER A O 1
ATOM 1476 N N . ARG A 1 188 ? 21.261 19.810 33.602 1.00 32.28 188 ARG A N 1
ATOM 1477 C CA . ARG A 1 188 ? 22.089 20.604 34.553 1.00 32.28 188 ARG A CA 1
ATOM 1478 C C . ARG A 1 188 ? 23.569 20.169 34.587 1.00 32.28 188 ARG A C 1
ATOM 1480 O O . ARG A 1 188 ? 23.839 19.004 34.831 1.00 32.28 188 ARG A O 1
ATOM 1487 N N . GLY A 1 189 ? 24.452 21.175 34.464 1.00 29.64 189 GLY A N 1
ATOM 1488 C CA . GLY A 1 189 ? 25.822 21.292 35.020 1.00 29.64 189 GLY A CA 1
ATOM 1489 C C . GLY A 1 189 ? 26.896 20.341 34.470 1.00 29.64 189 GLY A C 1
ATOM 1490 O O . GLY A 1 189 ? 26.650 19.163 34.313 1.00 29.64 189 GLY A O 1
ATOM 1491 N N . GLY A 1 190 ? 28.131 20.736 34.173 1.00 27.50 190 GLY A N 1
ATOM 1492 C CA . GLY A 1 190 ? 28.865 21.977 34.382 1.00 27.50 190 GLY A CA 1
ATOM 1493 C C . GLY A 1 190 ? 30.369 21.690 34.212 1.00 27.50 190 GLY A C 1
ATOM 1494 O O . GLY A 1 190 ? 30.828 20.626 34.604 1.00 27.50 190 GLY A O 1
ATOM 1495 N N . TYR A 1 191 ? 31.080 22.676 33.662 1.00 31.06 191 TYR A N 1
ATOM 1496 C CA . TYR A 1 191 ? 32.519 22.973 33.775 1.00 31.06 191 TYR A CA 1
ATOM 1497 C C . TYR A 1 191 ? 33.595 22.111 33.076 1.00 31.06 191 TYR A C 1
ATOM 1499 O O . TYR A 1 191 ? 33.717 20.905 33.241 1.00 31.06 191 TYR A O 1
ATOM 1507 N N . CYS A 1 192 ? 34.399 22.883 32.337 1.00 31.44 192 CYS A N 1
ATOM 1508 C CA . CYS A 1 192 ? 35.766 22.763 31.832 1.00 31.44 192 CYS A CA 1
ATOM 1509 C C . CYS A 1 192 ? 36.704 21.727 32.480 1.00 31.44 192 CYS A C 1
ATOM 1511 O O . CYS A 1 192 ? 36.912 21.758 33.691 1.00 31.44 192 CYS A O 1
ATOM 1513 N N . HIS A 1 193 ? 37.413 20.961 31.646 1.00 36.91 193 HIS A N 1
ATOM 1514 C CA . HIS A 1 193 ? 38.806 21.225 31.246 1.00 36.91 193 HIS A CA 1
ATOM 1515 C C . HIS A 1 193 ? 39.130 20.490 29.941 1.00 36.91 193 HIS A C 1
ATOM 1517 O O . HIS A 1 193 ? 38.482 19.451 29.685 1.00 36.91 193 HIS A O 1
#

Organism: NCBI:txid43782

pLDDT: mean 77.1, std 22.45, range [27.5, 96.88]

Radius of gyration: 21.05 Å; chains: 1; bounding box: 57×54×55 Å